Protein AF-D3BPK7-F1 (afdb_monomer)

Nearest PDB structures (foldseek):
  8afl-assembly1_D  TM=3.020E-01  e=1.758E+00  Camelidae
  6wbv-assembly1_H  TM=2.352E-01  e=2.779E+00  Mus musculus
  9cx3-assembly1_A  TM=3.226E-01  e=8.730E+00  Lama glama
  7zmo-assembly2_C  TM=2.269E-01  e=3.494E+00  Lama glama
  8pe9-assembly1_H  TM=2.377E-01  e=8.244E+00  Homo sapiens

Mean predicted aligned error: 10.26 Å

Sequence (235 aa):
MTVRNKQNTFTDLLLYYYNHNIYKGYEFGQEINIECKDLKGNWGPAPTCIDTKSELKFFYGRDVFMHCNILVDTEEFYNKLVEYASQNDAWQCRVLVSPDETLKIYYPLQIPIWGIQQSDHIDIAEHINFLLHADEGLITGVSIYPVQDRHVSVRPKSVFLMHGHTKWFKGASFEELAMTAPDADSQEMLMPLIKKSNYIPIIIYCLFTLLLSIILGSILYKFYYRDDHDPKGEA

Foldseek 3Di:
DDPPPPPPPVVVVVVVCVVVVVAAFADAFAKWWKWWQDLVGDTDGAAQAPVVRHHDIDGPLDKDKDKGKGWLADPSSQVVLVCLQVVVDWGWMWTAQGPGPVRRDIDIATARWHWDDDPAWIWTQQEKEKEWEDEPRTTPDIYMDGDPDGTDTDHRRDIGMHIYIYFYHYHPDNHGSDPPPVPVVVCVVVVVVVVVDPCVVVVVVVVVVVVVVVVVVVVCCCVVVVVVPPPPDPD

pLDDT: mean 88.27, std 14.52, range [40.84, 98.19]

Radius of gyration: 29.91 Å; Cα contacts (8 Å, |Δi|>4): 400; chains: 1; bounding box: 115×47×56 Å

Organism: Heterostelium pallidum (strain ATCC 26659 / Pp 5 / PN500) (NCBI:txid670386)

Solvent-accessible surface area (backbone atoms only — not comparable to full-atom values): 13124 Å² total; per-residue (Å²): 134,83,81,76,79,77,70,59,67,64,58,56,49,51,49,51,41,58,78,64,66,72,67,49,51,48,51,83,62,37,79,41,70,36,35,19,49,48,99,87,66,46,81,40,71,28,67,53,16,64,86,77,74,39,55,51,66,49,36,37,54,50,66,44,77,48,76,36,41,36,72,28,79,39,64,67,57,39,54,50,50,52,37,20,25,70,66,76,44,66,49,48,31,29,33,59,28,32,77,26,83,90,49,87,46,66,47,76,38,52,53,64,48,46,41,50,83,55,98,85,38,34,32,31,48,28,37,40,36,36,44,37,20,28,48,91,35,27,53,74,45,69,48,54,47,65,44,98,82,53,64,46,80,37,44,71,67,33,62,47,57,42,28,35,48,34,43,34,16,34,44,96,52,87,48,62,47,38,73,81,64,72,52,60,71,62,47,62,60,46,49,58,52,56,73,69,43,79,55,64,65,56,54,51,49,55,53,48,54,52,51,50,50,53,52,49,49,52,51,50,49,55,59,64,60,51,71,82,66,66,79,78,76,89,123

Secondary structure (DSSP, 8-state):
--------HHHHHHHHHHHHT-S-PPPTT-EEEEEEE-TTS-EEEPPEETTTTEE-EEETT--EEEEEEEE--SHHHHHHHHHHHTTSS-EEEEEES-S-TT---EEEEEE---EEE-SS-EEEE-BEEEEEEEETTEEEEEEEEE-SS-EEEE-TT-EEEEEEEEEEEETTSSSBSS-----HHHHHHHHHHHHHS--HHHHHHHHHHHHHHHHHHHHHHHHHTTGGG------

Structure (mmCIF, N/CA/C/O backbone):
data_AF-D3BPK7-F1
#
_entry.id   AF-D3BPK7-F1
#
loop_
_atom_site.group_PDB
_atom_site.id
_atom_site.type_symbol
_atom_site.label_atom_id
_atom_site.label_alt_id
_atom_site.label_comp_id
_atom_site.label_asym_id
_atom_site.label_entity_id
_atom_site.label_seq_id
_atom_site.pdbx_PDB_ins_code
_atom_site.Cartn_x
_atom_site.Cartn_y
_atom_site.Cartn_z
_atom_site.occupancy
_atom_site.B_iso_or_equiv
_atom_site.auth_seq_id
_atom_site.auth_comp_id
_atom_site.auth_asym_id
_atom_site.auth_atom_id
_atom_site.pdbx_PDB_model_num
ATOM 1 N N . MET A 1 1 ? -29.867 -27.168 -19.199 1.00 40.84 1 MET A N 1
ATOM 2 C CA . MET A 1 1 ? -29.583 -25.794 -18.735 1.00 40.84 1 MET A CA 1
ATOM 3 C C . MET A 1 1 ? -28.239 -25.378 -19.300 1.00 40.84 1 MET A C 1
ATOM 5 O O . MET A 1 1 ? -27.219 -25.885 -18.862 1.00 40.84 1 MET A O 1
ATOM 9 N N . THR A 1 2 ? -28.241 -24.542 -20.333 1.00 45.50 2 THR A N 1
ATOM 10 C CA . THR A 1 2 ? 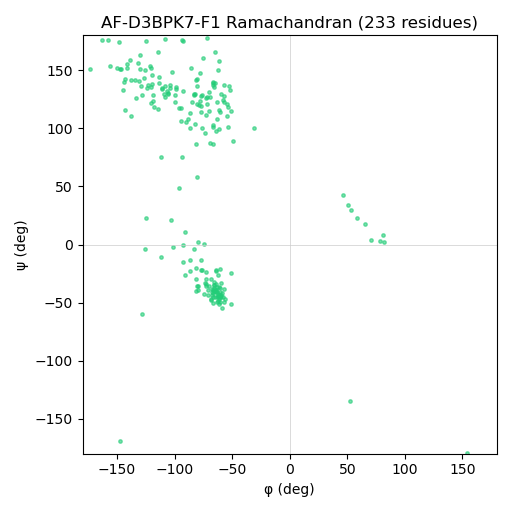-27.019 -24.045 -20.971 1.00 45.50 2 THR A CA 1
ATOM 11 C C . THR A 1 2 ? -26.514 -22.871 -20.140 1.00 45.50 2 THR A C 1
ATOM 13 O O . THR A 1 2 ? -27.109 -21.794 -20.176 1.00 45.50 2 THR A O 1
ATOM 16 N N . VAL A 1 3 ? -25.467 -23.086 -19.342 1.00 51.69 3 VAL A N 1
ATOM 17 C CA . VAL A 1 3 ? -24.751 -22.000 -18.662 1.00 51.69 3 VAL A CA 1
ATOM 18 C C . VAL A 1 3 ? -24.125 -21.151 -19.765 1.00 51.69 3 VAL A C 1
ATOM 20 O O . VAL A 1 3 ? -23.114 -21.530 -20.350 1.00 51.69 3 VAL A O 1
ATOM 23 N N . ARG A 1 4 ? -24.772 -20.041 -20.139 1.00 46.84 4 ARG A N 1
ATOM 24 C CA . ARG A 1 4 ? -24.135 -19.043 -21.003 1.00 46.84 4 ARG A CA 1
ATOM 25 C C . ARG A 1 4 ? -22.953 -18.496 -20.216 1.00 46.84 4 ARG A C 1
ATOM 27 O O . ARG A 1 4 ? -23.157 -17.776 -19.242 1.00 46.84 4 ARG A O 1
ATOM 34 N N . ASN A 1 5 ? -21.746 -18.867 -20.634 1.00 49.88 5 ASN A N 1
ATOM 35 C CA . ASN A 1 5 ? -20.510 -18.221 -20.220 1.00 49.88 5 ASN A CA 1
ATOM 36 C C . ASN A 1 5 ? -20.667 -16.720 -20.496 1.00 49.88 5 ASN A C 1
ATOM 38 O O . ASN A 1 5 ? -20.576 -16.285 -21.642 1.00 49.88 5 ASN A O 1
ATOM 42 N N . LYS A 1 6 ? -20.960 -15.930 -19.458 1.00 55.75 6 LYS A N 1
ATOM 43 C CA . LYS A 1 6 ? -20.702 -14.491 -19.481 1.00 55.75 6 LYS A CA 1
ATOM 44 C C . LYS A 1 6 ? -19.182 -14.362 -19.512 1.00 55.75 6 LYS A C 1
ATOM 46 O O . LYS A 1 6 ? -18.550 -14.339 -18.463 1.00 55.75 6 LYS A O 1
ATOM 51 N N . GLN A 1 7 ? -18.602 -14.394 -20.709 1.00 54.38 7 GLN A N 1
ATOM 52 C CA . GLN A 1 7 ? -17.215 -13.995 -20.903 1.00 54.38 7 GLN A CA 1
ATOM 53 C C . GLN A 1 7 ? -17.027 -12.609 -20.279 1.00 54.38 7 GLN A C 1
ATOM 55 O O . GLN A 1 7 ? -17.902 -11.745 -20.378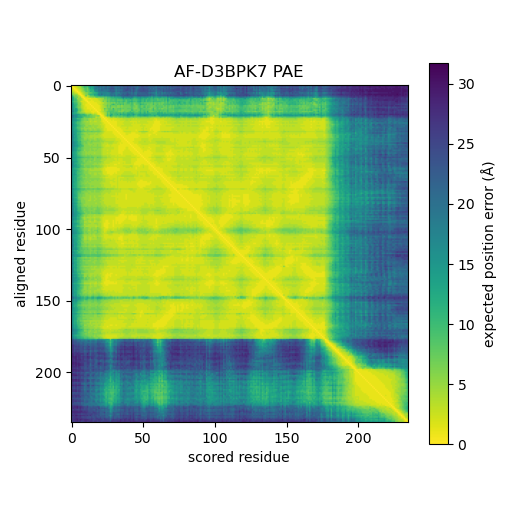 1.00 54.38 7 GLN A O 1
ATOM 60 N N . ASN A 1 8 ? -15.945 -12.487 -19.510 1.00 59.78 8 ASN A N 1
ATOM 61 C CA . ASN A 1 8 ? -15.652 -11.361 -18.638 1.00 59.78 8 ASN A CA 1
ATOM 62 C C . ASN A 1 8 ? -15.526 -10.079 -19.465 1.00 59.78 8 ASN A C 1
ATOM 64 O O . ASN A 1 8 ? -14.462 -9.782 -20.000 1.00 59.78 8 ASN A O 1
ATOM 68 N N . THR A 1 9 ? -16.595 -9.283 -19.487 1.00 72.12 9 THR A N 1
ATOM 69 C CA . THR A 1 9 ? -16.664 -7.974 -20.157 1.00 72.12 9 THR A CA 1
ATOM 70 C C . THR A 1 9 ? -15.514 -7.039 -19.775 1.00 72.12 9 THR A C 1
ATOM 72 O O . THR A 1 9 ? -15.176 -6.141 -20.533 1.00 72.12 9 THR A O 1
ATOM 75 N N . PHE A 1 10 ? -14.910 -7.244 -18.603 1.00 74.44 10 PHE A N 1
ATOM 76 C CA . PHE A 1 10 ? -13.737 -6.510 -18.137 1.00 74.44 10 PHE A CA 1
ATOM 77 C C . PHE A 1 10 ? -12.474 -6.826 -18.948 1.00 74.44 10 PHE A C 1
ATOM 79 O O . PHE A 1 10 ? -11.779 -5.914 -19.385 1.00 74.44 10 PHE A O 1
ATOM 86 N N . THR A 1 11 ? -12.188 -8.111 -19.174 1.00 75.19 11 THR A N 1
ATOM 87 C CA . THR A 1 11 ? -10.992 -8.548 -19.901 1.00 75.19 11 THR A CA 1
ATOM 88 C C . THR A 1 11 ? -11.074 -8.133 -21.365 1.00 75.19 11 THR A C 1
ATOM 90 O O . THR A 1 11 ? -10.097 -7.632 -21.907 1.00 75.19 11 THR A O 1
ATOM 93 N N . ASP A 1 12 ? -12.254 -8.255 -21.976 1.00 79.50 12 ASP A N 1
ATOM 94 C CA . ASP A 1 12 ? -12.481 -7.839 -23.364 1.00 79.50 12 ASP A CA 1
ATOM 95 C C . ASP A 1 12 ? -12.304 -6.326 -23.542 1.00 79.50 12 ASP A C 1
ATOM 97 O O . ASP A 1 12 ? -11.732 -5.872 -24.533 1.00 79.50 12 ASP A O 1
ATOM 101 N N . LEU A 1 13 ? -12.757 -5.536 -22.563 1.00 77.00 13 LEU A N 1
ATOM 102 C CA . LEU A 1 13 ? -12.615 -4.086 -22.598 1.00 77.00 13 LEU A CA 1
ATOM 103 C C . LEU A 1 13 ? -11.154 -3.666 -22.399 1.00 77.00 13 LEU A C 1
ATOM 105 O O . LEU A 1 13 ? -10.658 -2.848 -23.167 1.00 77.00 13 LEU A O 1
ATOM 109 N N . LEU A 1 14 ? -10.432 -4.273 -21.452 1.00 76.00 14 LEU A N 1
ATOM 110 C CA . LEU A 1 14 ? -8.992 -4.037 -21.305 1.00 76.00 14 LEU A CA 1
ATOM 111 C C . LEU A 1 14 ? -8.222 -4.419 -22.569 1.00 76.00 14 LEU A C 1
ATOM 113 O O . LEU A 1 14 ? -7.420 -3.623 -23.042 1.00 76.00 14 LEU A O 1
ATOM 117 N N . LEU A 1 15 ? -8.511 -5.581 -23.161 1.00 78.75 15 LEU A N 1
ATOM 118 C CA . LEU A 1 15 ? -7.897 -6.011 -24.419 1.00 78.75 15 LEU A CA 1
ATOM 119 C C . LEU A 1 15 ? -8.203 -5.049 -25.569 1.00 78.75 15 LEU A C 1
ATOM 121 O O . LEU A 1 15 ? -7.335 -4.801 -26.400 1.00 78.75 15 LEU A O 1
ATOM 125 N N . TYR A 1 16 ? -9.411 -4.484 -25.627 1.00 81.88 16 TYR A N 1
ATOM 126 C CA . TYR A 1 16 ? -9.754 -3.476 -26.627 1.00 81.88 16 TYR A CA 1
ATOM 127 C C . TYR A 1 16 ? -8.879 -2.225 -26.490 1.00 81.88 16 TYR A C 1
ATOM 129 O O . TYR A 1 16 ? -8.271 -1.809 -27.477 1.00 81.88 16 TYR A O 1
ATOM 137 N N . TYR A 1 17 ? -8.784 -1.653 -25.287 1.00 79.50 17 TYR A N 1
ATOM 138 C CA . TYR A 1 17 ? -7.954 -0.469 -25.037 1.00 79.50 17 TYR A CA 1
ATOM 139 C C . TYR A 1 17 ? -6.474 -0.750 -25.287 1.00 79.50 17 TYR A C 1
ATOM 141 O O . TYR A 1 17 ? -5.803 0.047 -25.944 1.00 79.50 17 TYR A O 1
ATOM 149 N N . TYR A 1 18 ? -6.010 -1.910 -24.825 1.00 77.81 18 TYR A N 1
ATOM 150 C CA . TYR A 1 18 ? -4.650 -2.389 -25.004 1.00 77.81 18 TYR A CA 1
ATOM 151 C C . TYR A 1 18 ? -4.283 -2.500 -26.490 1.00 77.81 18 TYR A C 1
ATOM 153 O O . TYR A 1 18 ? -3.366 -1.837 -26.960 1.00 77.81 18 TYR A O 1
ATOM 161 N N . ASN A 1 19 ? -5.080 -3.228 -27.277 1.00 80.81 19 ASN A N 1
ATOM 162 C CA . ASN A 1 19 ? -4.802 -3.462 -28.698 1.00 80.81 19 ASN A CA 1
ATOM 163 C C . ASN A 1 19 ? -4.829 -2.192 -29.560 1.00 80.81 19 ASN A C 1
ATOM 165 O O . ASN A 1 19 ? -4.244 -2.179 -30.642 1.00 80.81 19 ASN A O 1
ATOM 169 N N . HIS A 1 20 ? -5.525 -1.141 -29.119 1.00 82.50 20 HIS A N 1
ATOM 170 C CA . HIS A 1 20 ? -5.628 0.109 -29.870 1.00 82.50 20 HIS A CA 1
ATOM 171 C C . HIS A 1 20 ? -4.703 1.218 -29.343 1.00 82.50 20 HIS A C 1
ATOM 173 O O . HIS A 1 20 ? -4.685 2.294 -29.938 1.00 82.50 20 HIS A O 1
ATOM 179 N N . ASN A 1 21 ? -3.936 0.984 -28.266 1.00 76.88 21 ASN A N 1
ATOM 180 C CA . ASN A 1 21 ? -3.059 1.979 -27.629 1.00 76.88 21 ASN A CA 1
ATOM 181 C C . ASN A 1 21 ? -3.763 3.318 -27.321 1.00 76.88 21 ASN A C 1
ATOM 183 O O . ASN A 1 21 ? -3.165 4.389 -27.408 1.00 76.88 21 ASN A O 1
ATOM 187 N N . ILE A 1 22 ? -5.056 3.270 -26.984 1.00 84.00 22 ILE A N 1
ATOM 188 C CA . ILE A 1 22 ? -5.877 4.459 -26.691 1.00 84.00 22 ILE A CA 1
ATOM 189 C C . ILE A 1 22 ? -5.913 4.686 -25.179 1.00 84.00 22 ILE A C 1
ATOM 191 O O . ILE A 1 22 ? -6.984 4.797 -24.587 1.00 84.00 22 ILE A O 1
ATOM 195 N N . TYR A 1 23 ? -4.757 4.659 -24.525 1.00 87.12 23 TYR A N 1
ATOM 196 C CA . TYR A 1 23 ? -4.688 4.939 -23.099 1.00 87.12 23 TYR A CA 1
ATOM 197 C C . TYR A 1 23 ? -3.388 5.646 -22.736 1.00 87.12 23 TYR A C 1
ATOM 199 O O . TYR A 1 23 ? -2.342 5.449 -23.357 1.00 87.12 23 TYR A O 1
ATOM 207 N N . LYS A 1 24 ? -3.447 6.458 -21.684 1.00 93.81 24 LYS A N 1
ATOM 208 C CA . LYS A 1 24 ? -2.256 6.966 -21.005 1.00 93.81 24 LYS A CA 1
ATOM 209 C C . LYS A 1 24 ? -1.796 5.962 -19.946 1.00 93.81 24 LYS A C 1
ATOM 211 O O . LYS A 1 24 ? -2.499 5.745 -18.966 1.00 93.81 24 LYS A O 1
ATOM 216 N N . GLY A 1 25 ? -0.634 5.343 -20.125 1.00 94.56 25 GLY A N 1
ATOM 217 C CA . GLY A 1 25 ? -0.020 4.483 -19.106 1.00 94.56 25 GLY A CA 1
ATOM 218 C C . GLY A 1 25 ? 0.616 5.284 -17.963 1.00 94.56 25 GLY A C 1
ATOM 219 O O . GLY A 1 25 ? 0.904 6.472 -18.112 1.00 94.56 25 GLY A O 1
ATOM 220 N N . TYR A 1 26 ? 0.838 4.630 -16.825 1.00 96.50 26 TYR A N 1
ATOM 221 C CA . TYR A 1 26 ? 1.693 5.136 -15.757 1.00 96.50 26 TYR A CA 1
ATOM 222 C C . TYR A 1 26 ? 3.148 5.223 -16.220 1.00 96.50 26 TYR A C 1
ATOM 224 O O . TYR A 1 26 ? 3.676 4.306 -16.852 1.00 96.50 26 TYR A O 1
ATOM 232 N N . GLU A 1 27 ? 3.816 6.305 -15.838 1.00 95.94 27 GLU A N 1
ATOM 233 C CA . GLU A 1 27 ? 5.268 6.424 -15.943 1.00 95.94 27 GLU A CA 1
ATOM 234 C C . GLU A 1 27 ? 5.950 5.810 -14.712 1.00 95.94 27 GLU A C 1
ATOM 236 O O . GLU A 1 27 ? 5.396 5.790 -13.610 1.00 95.94 27 GLU A O 1
ATOM 241 N N . PHE A 1 28 ? 7.178 5.311 -14.875 1.00 95.00 28 PHE A N 1
ATOM 242 C CA . PHE A 1 28 ? 7.949 4.779 -13.751 1.00 95.00 28 PHE A CA 1
ATOM 243 C C . PHE A 1 28 ? 8.129 5.839 -12.656 1.00 95.00 28 PHE A C 1
ATOM 245 O O . PHE A 1 28 ? 8.608 6.945 -12.903 1.00 95.00 28 PHE A O 1
ATOM 252 N N . GLY A 1 29 ? 7.785 5.489 -11.420 1.00 94.56 29 GLY A N 1
ATOM 253 C CA . GLY A 1 29 ? 7.815 6.396 -10.279 1.00 94.56 29 GLY A CA 1
ATOM 254 C C . GLY A 1 29 ? 6.636 7.361 -10.192 1.00 94.56 29 GLY A C 1
ATOM 255 O O . GLY A 1 29 ? 6.625 8.179 -9.277 1.00 94.56 29 GLY A O 1
ATOM 256 N N . GLN A 1 30 ? 5.654 7.276 -11.091 1.00 96.62 30 GLN A N 1
ATOM 257 C CA . GLN A 1 30 ? 4.420 8.042 -10.971 1.00 96.62 30 GLN A CA 1
ATOM 258 C C . GLN A 1 30 ? 3.617 7.576 -9.752 1.00 96.62 30 GLN A C 1
ATOM 260 O O . GLN A 1 30 ? 3.531 6.382 -9.467 1.00 96.62 30 GLN A O 1
ATOM 265 N N . GLU A 1 31 ? 3.027 8.530 -9.038 1.00 96.06 31 GLU A N 1
ATOM 266 C CA . GLU A 1 31 ? 2.170 8.269 -7.884 1.00 96.06 31 GLU A CA 1
ATOM 267 C C . GLU A 1 31 ? 0.882 7.541 -8.290 1.00 96.06 31 GLU A C 1
ATOM 269 O O . GLU A 1 31 ? 0.223 7.888 -9.276 1.00 96.06 31 GLU A O 1
ATOM 274 N N . ILE A 1 32 ? 0.532 6.528 -7.504 1.00 96.12 32 ILE A N 1
ATOM 275 C CA . ILE A 1 32 ? -0.686 5.743 -7.637 1.00 96.12 32 ILE A CA 1
ATOM 276 C C . ILE A 1 32 ? -1.538 5.991 -6.401 1.00 96.12 32 ILE A C 1
ATOM 278 O O . ILE A 1 32 ? -1.168 5.611 -5.286 1.00 96.12 32 ILE A O 1
ATOM 282 N N . ASN A 1 33 ? -2.705 6.580 -6.638 1.00 93.50 33 ASN A N 1
ATOM 283 C CA . ASN A 1 33 ? -3.696 6.819 -5.603 1.00 93.50 33 ASN A CA 1
ATOM 284 C C . ASN A 1 33 ? -4.536 5.561 -5.390 1.00 93.50 33 ASN A C 1
ATOM 286 O O . ASN A 1 33 ? -5.069 4.977 -6.339 1.00 93.50 33 ASN A O 1
ATOM 290 N N . ILE A 1 34 ? -4.657 5.165 -4.129 1.00 96.19 34 ILE A N 1
ATOM 291 C CA . ILE A 1 34 ? -5.532 4.084 -3.696 1.00 96.19 34 ILE A CA 1
ATOM 292 C C . ILE A 1 34 ? -6.808 4.731 -3.168 1.00 96.19 34 ILE A C 1
ATOM 294 O O . ILE A 1 34 ? -6.754 5.680 -2.387 1.00 96.19 34 ILE A O 1
ATOM 298 N N . GLU A 1 35 ? -7.957 4.203 -3.569 1.00 97.62 35 GLU A N 1
ATOM 299 C CA . GLU A 1 35 ? -9.239 4.616 -3.011 1.00 97.62 35 GLU A CA 1
ATOM 300 C C . GLU A 1 35 ? -9.754 3.532 -2.071 1.00 97.62 35 GLU A C 1
ATOM 302 O O . GLU A 1 35 ? -9.830 2.369 -2.459 1.00 97.62 35 GLU A O 1
ATOM 307 N N . CYS A 1 36 ? -10.150 3.892 -0.857 1.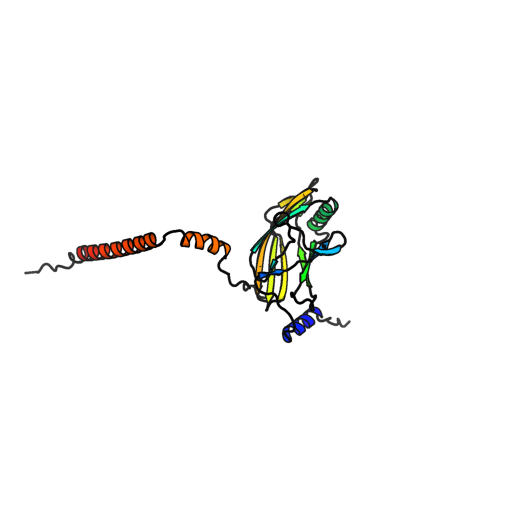00 98.06 36 CYS A N 1
ATOM 308 C CA . CYS A 1 36 ? -10.715 2.964 0.116 1.00 98.06 36 CYS A CA 1
ATOM 309 C C . CYS A 1 36 ? -12.116 3.397 0.531 1.00 98.06 36 CYS A C 1
ATOM 311 O O . CYS A 1 36 ? -12.474 4.573 0.457 1.00 98.06 36 CYS A O 1
ATOM 313 N N . LYS A 1 37 ? -12.938 2.431 0.944 1.00 97.81 37 LYS A N 1
ATOM 314 C CA . LYS A 1 37 ? -14.232 2.741 1.540 1.00 97.81 37 LYS A CA 1
ATOM 315 C C . LYS A 1 37 ? -14.041 3.367 2.917 1.00 97.81 37 LYS A C 1
ATOM 317 O O . LYS A 1 37 ? -13.304 2.832 3.747 1.00 97.81 37 LYS A O 1
ATOM 322 N N . ASP A 1 38 ? -14.731 4.478 3.148 1.00 95.88 38 ASP A N 1
ATOM 323 C CA . ASP A 1 38 ? -14.889 5.073 4.471 1.00 95.88 38 ASP A CA 1
ATOM 324 C C . ASP A 1 38 ? -15.841 4.232 5.350 1.00 95.88 38 ASP A C 1
ATOM 326 O O . ASP A 1 38 ? -16.426 3.239 4.907 1.00 95.88 38 ASP A O 1
ATOM 330 N N . LEU A 1 39 ? -16.037 4.648 6.606 1.00 94.75 39 LEU A N 1
ATOM 331 C CA . LEU A 1 39 ? -16.951 3.981 7.549 1.00 94.75 39 LEU A CA 1
ATOM 332 C C . LEU A 1 39 ? -18.415 3.954 7.065 1.00 94.75 39 LEU A C 1
ATOM 334 O O . LEU A 1 39 ? -19.199 3.109 7.487 1.00 94.75 39 LEU A O 1
ATOM 338 N N . LYS A 1 40 ? -18.782 4.847 6.139 1.00 95.62 40 LYS A N 1
ATOM 339 C CA . LYS A 1 40 ? -20.113 4.939 5.525 1.00 95.62 40 LYS A CA 1
ATOM 340 C C . LYS A 1 40 ? -20.208 4.142 4.216 1.00 95.62 40 LYS A C 1
ATOM 342 O O . LYS A 1 40 ? -21.268 4.124 3.592 1.00 95.62 40 LYS A O 1
ATOM 347 N N . GLY A 1 41 ? -19.126 3.490 3.791 1.00 95.69 41 GLY A N 1
ATOM 348 C CA . GLY A 1 41 ? -19.041 2.712 2.561 1.00 95.69 41 GLY A CA 1
ATOM 349 C C . GLY A 1 41 ? -18.811 3.530 1.285 1.00 95.69 41 GLY A C 1
ATOM 350 O O . GLY A 1 41 ? -18.881 2.955 0.194 1.00 95.69 41 GLY A O 1
ATOM 351 N N . ASN A 1 42 ? -18.541 4.834 1.386 1.00 97.88 42 ASN A N 1
ATOM 352 C CA . ASN A 1 42 ? -18.224 5.683 0.238 1.00 97.88 42 ASN A CA 1
ATOM 353 C C . ASN A 1 42 ? -16.755 5.533 -0.146 1.00 97.88 42 ASN A C 1
ATOM 355 O O . ASN A 1 42 ? -15.889 5.470 0.721 1.00 97.88 42 ASN A O 1
ATOM 359 N N . TRP A 1 43 ? -16.471 5.532 -1.446 1.00 97.62 43 TRP A N 1
ATOM 360 C CA . TRP A 1 43 ? -15.096 5.579 -1.935 1.00 97.62 43 TRP A CA 1
ATOM 361 C C . TRP A 1 43 ? -14.476 6.941 -1.640 1.00 97.62 43 TRP A C 1
ATOM 363 O O . TRP A 1 43 ? -15.034 7.976 -2.007 1.00 97.62 43 TRP A O 1
ATOM 373 N N . GLY A 1 44 ? -13.321 6.917 -0.995 1.00 97.12 44 GLY A N 1
ATOM 374 C CA . GLY A 1 44 ? -12.533 8.086 -0.661 1.00 97.12 44 GLY A CA 1
ATOM 375 C C . GLY A 1 44 ? -11.044 7.758 -0.688 1.00 97.12 44 GLY A C 1
ATOM 376 O O . GLY A 1 44 ? -10.659 6.691 -1.170 1.00 97.12 44 GLY A O 1
ATOM 377 N N . PRO A 1 45 ? -10.203 8.669 -0.193 1.00 96.88 45 PRO A N 1
ATOM 378 C CA . PRO A 1 45 ? -8.772 8.433 -0.115 1.00 96.88 45 PRO A CA 1
ATOM 379 C C . PRO A 1 45 ? -8.417 7.245 0.784 1.00 96.88 45 PRO A C 1
ATOM 381 O O . PRO A 1 45 ? -9.178 6.855 1.674 1.00 96.88 45 PRO A O 1
ATOM 384 N N . ALA A 1 46 ? -7.236 6.677 0.558 1.00 96.56 46 ALA A N 1
ATOM 385 C CA . ALA A 1 46 ? -6.660 5.690 1.457 1.00 96.56 46 ALA A CA 1
ATOM 386 C C . ALA A 1 46 ? -6.341 6.293 2.840 1.00 96.56 46 ALA A C 1
ATOM 388 O O . ALA A 1 46 ? -6.320 7.516 3.002 1.00 96.56 46 ALA A O 1
ATOM 389 N N . PRO A 1 47 ? -6.075 5.457 3.858 1.00 95.19 47 PRO A N 1
ATOM 390 C CA . PRO A 1 47 ? -5.771 5.937 5.202 1.00 95.19 47 PRO A CA 1
ATOM 391 C C . PRO A 1 47 ? -4.569 6.878 5.210 1.00 95.19 47 PRO A C 1
ATOM 393 O O . PRO A 1 47 ? -3.551 6.611 4.570 1.00 95.19 47 PRO A O 1
ATOM 396 N N . THR A 1 48 ? -4.679 7.967 5.963 1.00 97.00 48 THR A N 1
ATOM 397 C CA . THR A 1 48 ? -3.596 8.938 6.117 1.00 97.00 48 THR A CA 1
ATOM 398 C C . THR A 1 48 ? -2.551 8.419 7.094 1.00 97.00 48 THR A C 1
ATOM 400 O O . THR A 1 48 ? -2.854 8.148 8.257 1.00 97.00 48 THR A O 1
ATOM 403 N N . CYS A 1 49 ? -1.301 8.343 6.644 1.00 97.62 49 CYS A N 1
ATOM 404 C CA . CYS A 1 49 ? -0.169 8.022 7.499 1.00 97.62 49 CYS A CA 1
ATOM 405 C C . CYS A 1 49 ? 0.199 9.247 8.348 1.00 97.62 49 CYS A C 1
ATOM 407 O O . CYS A 1 49 ? 0.424 10.340 7.820 1.00 97.62 49 CYS A O 1
ATOM 409 N N . ILE A 1 50 ? 0.306 9.071 9.666 1.00 97.56 50 ILE A N 1
ATOM 410 C CA . ILE A 1 50 ? 0.627 10.151 10.613 1.00 97.56 50 ILE A CA 1
ATOM 411 C C . ILE A 1 50 ? 2.000 10.760 10.309 1.00 97.56 50 ILE A C 1
ATOM 413 O O . ILE A 1 50 ? 2.155 11.980 10.363 1.00 97.56 50 ILE A O 1
ATOM 417 N N . ASP A 1 51 ? 2.978 9.918 9.968 1.00 95.12 51 ASP A N 1
ATOM 418 C CA . ASP A 1 51 ? 4.373 10.335 9.791 1.00 95.12 51 ASP A CA 1
ATOM 419 C C . ASP A 1 51 ? 4.532 11.295 8.607 1.00 95.12 51 ASP A C 1
ATOM 421 O O . ASP A 1 51 ? 5.190 12.330 8.708 1.00 95.12 51 ASP A O 1
ATOM 425 N N . THR A 1 52 ? 3.893 10.966 7.481 1.00 95.69 52 THR A N 1
ATOM 426 C CA . THR A 1 52 ? 3.997 11.733 6.234 1.00 95.69 52 THR A CA 1
ATOM 427 C C . THR A 1 52 ? 2.905 12.786 6.091 1.00 95.69 52 THR A C 1
ATOM 429 O O . THR A 1 52 ? 3.026 13.673 5.248 1.00 95.69 52 THR A O 1
ATOM 432 N N . LYS A 1 53 ? 1.836 12.703 6.897 1.00 96.62 53 LYS A N 1
ATOM 433 C CA . LYS A 1 53 ? 0.602 13.495 6.750 1.00 96.62 53 LYS A CA 1
ATOM 434 C C . LYS A 1 53 ? -0.004 13.378 5.348 1.00 96.62 53 LYS A C 1
ATOM 436 O O . LYS A 1 53 ? -0.633 14.314 4.861 1.00 96.62 53 LYS A O 1
ATOM 441 N N . SER A 1 54 ? 0.212 12.237 4.701 1.00 95.81 54 SER A N 1
ATOM 442 C CA . SER A 1 54 ? -0.306 11.930 3.372 1.00 95.81 54 SER A CA 1
ATOM 443 C C . SER A 1 54 ? -0.955 10.555 3.365 1.00 95.81 54 SER A C 1
ATOM 445 O O . SER A 1 54 ? -0.677 9.717 4.223 1.00 95.81 54 SER A O 1
ATOM 447 N N . GLU A 1 55 ? -1.859 10.363 2.419 1.00 96.50 55 GLU A N 1
ATOM 448 C CA . GLU A 1 55 ? -2.563 9.106 2.194 1.00 96.50 55 GLU A CA 1
ATOM 449 C C . GLU A 1 55 ? -1.575 8.001 1.817 1.00 96.50 55 GLU A C 1
ATOM 451 O O . GLU A 1 55 ? -0.530 8.259 1.208 1.00 96.50 55 GLU A O 1
ATOM 456 N N . LEU A 1 56 ? -1.909 6.762 2.172 1.00 94.62 56 LEU A N 1
ATOM 457 C CA . LEU A 1 56 ? -1.174 5.602 1.697 1.00 94.62 56 LEU A CA 1
ATOM 458 C C . LEU A 1 56 ? -1.176 5.579 0.164 1.00 94.62 56 LEU A C 1
ATOM 460 O O . LEU A 1 56 ? -2.228 5.532 -0.475 1.00 94.62 56 LEU A O 1
ATOM 464 N N . LYS A 1 57 ? 0.022 5.567 -0.413 1.00 94.25 57 LYS A N 1
ATOM 465 C CA . LYS A 1 57 ? 0.238 5.613 -1.855 1.00 94.25 57 LYS A CA 1
ATOM 466 C C . LYS A 1 57 ? 1.388 4.724 -2.279 1.00 94.25 57 LYS A C 1
ATOM 468 O O . LYS A 1 57 ? 2.315 4.477 -1.507 1.00 94.25 57 LYS A O 1
ATOM 473 N N . PHE A 1 58 ? 1.340 4.301 -3.535 1.00 94.88 58 PHE A N 1
ATOM 474 C CA . PHE A 1 58 ? 2.430 3.581 -4.182 1.00 94.88 58 PHE A CA 1
ATOM 475 C C . PHE A 1 58 ? 3.020 4.413 -5.309 1.00 94.88 58 PHE A C 1
ATOM 477 O O . PHE A 1 58 ? 2.425 5.385 -5.772 1.00 94.88 58 PHE A O 1
ATOM 484 N N . PHE A 1 59 ? 4.192 4.002 -5.773 1.00 96.00 59 PHE A N 1
ATOM 485 C CA . PHE A 1 59 ? 4.814 4.566 -6.958 1.00 96.00 59 PHE A CA 1
ATOM 486 C C . PHE A 1 59 ? 4.974 3.461 -7.992 1.00 96.00 59 PHE A C 1
ATOM 488 O O . PHE A 1 59 ? 5.498 2.390 -7.681 1.00 96.00 59 PHE A O 1
ATOM 495 N N . TYR A 1 60 ? 4.505 3.716 -9.209 1.00 97.06 60 TYR A N 1
ATOM 496 C CA . TYR A 1 60 ? 4.471 2.723 -10.273 1.00 97.06 60 TYR A CA 1
ATOM 497 C C . TYR A 1 60 ? 5.872 2.173 -10.569 1.00 97.06 60 TYR A C 1
ATOM 499 O O . TYR A 1 60 ? 6.801 2.936 -10.840 1.00 97.06 60 TYR A O 1
ATOM 507 N N . GLY A 1 61 ? 6.028 0.851 -10.496 1.00 95.50 61 GLY A N 1
ATOM 508 C CA . GLY A 1 61 ? 7.290 0.151 -10.745 1.00 95.50 61 GLY A CA 1
ATOM 509 C C . GLY A 1 61 ? 8.385 0.336 -9.692 1.00 95.50 61 GLY A C 1
ATOM 510 O O . GLY A 1 61 ? 9.483 -0.174 -9.893 1.00 95.50 61 GLY A O 1
ATOM 511 N N . ARG A 1 62 ? 8.134 1.040 -8.580 1.00 94.75 62 ARG A N 1
ATOM 512 C CA . ARG A 1 62 ? 9.133 1.201 -7.515 1.00 94.75 62 ARG A CA 1
ATOM 513 C C . ARG A 1 62 ? 8.924 0.190 -6.403 1.00 94.75 62 ARG A C 1
ATOM 515 O O . ARG A 1 62 ? 7.923 0.241 -5.686 1.00 94.75 62 ARG A O 1
ATOM 522 N N . ASP A 1 63 ? 9.925 -0.659 -6.228 1.00 95.19 63 ASP A N 1
ATOM 523 C CA . ASP A 1 63 ? 10.048 -1.493 -5.046 1.00 95.19 63 ASP A CA 1
ATOM 524 C C . ASP A 1 63 ? 10.438 -0.620 -3.853 1.00 95.19 63 ASP A C 1
ATOM 526 O O . ASP A 1 63 ? 11.459 0.065 -3.874 1.00 95.19 63 ASP A O 1
ATOM 530 N N . VAL A 1 64 ? 9.608 -0.620 -2.814 1.00 93.94 64 VAL A N 1
ATOM 531 C CA . VAL A 1 64 ? 9.827 0.185 -1.608 1.00 93.94 64 VAL A CA 1
ATOM 532 C C . VAL A 1 64 ? 9.424 -0.598 -0.369 1.00 93.94 64 VAL A C 1
ATOM 534 O O . VAL A 1 64 ? 8.543 -1.457 -0.418 1.00 93.94 64 VAL A O 1
ATOM 537 N N . PHE A 1 65 ? 10.054 -0.291 0.761 1.00 95.38 65 PHE A N 1
ATOM 538 C CA . PHE A 1 65 ? 9.543 -0.701 2.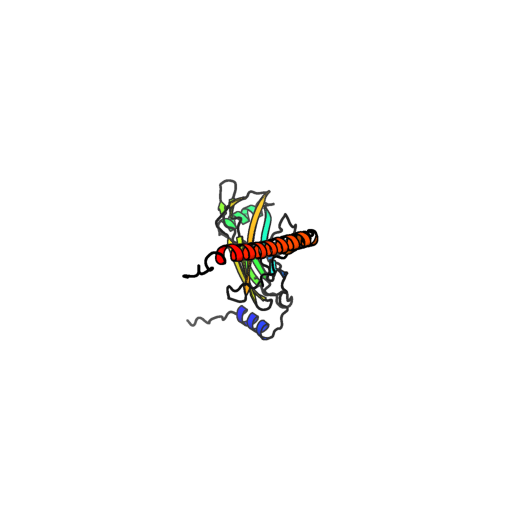062 1.00 95.38 65 PHE A CA 1
ATOM 539 C C . PHE A 1 65 ? 8.581 0.379 2.556 1.00 95.38 65 PHE A C 1
ATOM 541 O O . PHE A 1 65 ? 8.991 1.493 2.879 1.00 95.38 65 PHE A O 1
ATOM 548 N N . MET A 1 66 ? 7.289 0.074 2.550 1.00 95.06 66 MET A N 1
ATOM 549 C CA . MET A 1 66 ? 6.251 0.987 3.006 1.00 95.06 66 MET A CA 1
ATOM 550 C C . MET A 1 66 ? 6.166 0.950 4.535 1.00 95.06 66 MET A C 1
ATOM 552 O O . MET A 1 66 ? 6.333 -0.097 5.159 1.00 95.06 66 MET A O 1
ATOM 556 N N . HIS A 1 67 ? 5.933 2.115 5.133 1.00 96.44 67 HIS A N 1
ATOM 557 C CA . HIS A 1 67 ? 5.777 2.301 6.570 1.00 96.44 67 HIS A CA 1
ATOM 558 C C . HIS A 1 67 ? 4.711 3.373 6.811 1.00 96.44 67 HIS A C 1
ATOM 560 O O . HIS A 1 67 ? 4.891 4.527 6.417 1.00 96.44 67 HIS A O 1
ATOM 566 N N . CYS A 1 68 ? 3.597 2.995 7.433 1.00 97.25 68 CYS A N 1
ATOM 567 C CA . CYS A 1 68 ? 2.452 3.868 7.656 1.00 97.25 68 CYS A CA 1
ATOM 568 C C . CYS A 1 68 ? 1.886 3.675 9.068 1.00 97.25 68 CYS A C 1
ATOM 570 O O . CYS A 1 68 ? 1.283 2.647 9.375 1.00 97.25 68 CYS A O 1
ATOM 572 N N . ASN A 1 69 ? 2.056 4.683 9.923 1.00 98.00 69 ASN A N 1
ATOM 573 C CA . ASN A 1 69 ? 1.368 4.765 11.209 1.00 98.00 69 ASN A CA 1
ATOM 574 C C . ASN A 1 69 ? -0.060 5.295 11.018 1.00 98.00 69 ASN A C 1
ATOM 576 O O . ASN A 1 69 ? -0.232 6.420 10.546 1.00 98.00 69 ASN A O 1
ATOM 580 N N . ILE A 1 70 ? -1.075 4.522 11.411 1.00 97.75 70 ILE A N 1
ATOM 581 C CA . ILE A 1 70 ? -2.497 4.871 11.270 1.00 97.75 70 ILE A CA 1
ATOM 582 C C . ILE A 1 70 ? -3.096 5.164 12.650 1.00 97.75 70 ILE A C 1
ATOM 584 O O . ILE A 1 70 ? -2.960 4.370 13.583 1.00 97.75 70 ILE A O 1
ATOM 588 N N . LEU A 1 71 ? -3.771 6.310 12.783 1.00 97.88 71 LEU A N 1
ATOM 589 C CA . LEU A 1 71 ? -4.426 6.726 14.026 1.00 97.88 71 LEU A CA 1
ATOM 590 C C . LEU A 1 71 ? -5.807 6.076 14.156 1.00 97.88 71 LEU A C 1
ATOM 592 O O . LEU A 1 71 ? -6.642 6.222 13.267 1.00 97.88 71 LEU A O 1
ATOM 596 N N . VAL A 1 72 ? -6.079 5.442 15.295 1.00 97.62 72 VAL A N 1
ATOM 597 C CA . VAL A 1 72 ? -7.411 4.936 15.650 1.00 97.62 72 VAL A CA 1
ATOM 598 C C . VAL A 1 72 ? -8.136 5.990 16.479 1.00 97.62 72 VAL A C 1
ATOM 600 O O . VAL A 1 72 ? -8.195 5.918 17.703 1.00 97.62 72 VAL A O 1
ATOM 603 N N . ASP A 1 73 ? -8.616 7.037 15.821 1.00 96.19 73 ASP A N 1
ATOM 604 C CA . ASP A 1 73 ? -9.115 8.256 16.468 1.00 96.19 73 ASP A CA 1
ATOM 605 C C . ASP A 1 73 ? -10.485 8.097 17.151 1.00 96.19 73 ASP A C 1
ATOM 607 O O . ASP A 1 73 ? -10.749 8.715 18.188 1.00 96.19 73 ASP A O 1
ATOM 611 N N . THR A 1 74 ? -11.342 7.249 16.588 1.00 97.19 74 THR A N 1
ATOM 612 C CA . THR A 1 74 ? -12.741 7.065 16.973 1.00 97.19 74 THR A CA 1
ATOM 613 C C . THR A 1 74 ? -13.031 5.627 17.397 1.00 97.19 74 THR A C 1
ATOM 615 O O . THR A 1 74 ? -12.403 4.669 16.947 1.00 97.19 74 THR A O 1
ATOM 618 N N . GLU A 1 75 ? -14.027 5.467 18.269 1.00 97.38 75 GLU A N 1
ATOM 619 C CA . GLU A 1 75 ? -14.520 4.148 18.685 1.00 97.38 75 GLU A CA 1
ATOM 620 C C . GLU A 1 75 ? -15.183 3.394 17.521 1.00 97.38 75 GLU A C 1
ATOM 622 O O . GLU A 1 75 ? -15.055 2.179 17.415 1.00 97.38 75 GLU A O 1
ATOM 627 N N . GLU A 1 76 ? -15.823 4.119 16.599 1.00 97.38 76 GLU A N 1
ATOM 628 C CA . GLU A 1 76 ? -16.402 3.550 15.379 1.00 97.38 76 GLU A CA 1
ATOM 629 C C . GLU A 1 76 ? -15.327 2.903 14.496 1.00 97.38 76 GLU A C 1
ATOM 631 O O . GLU A 1 76 ? -15.480 1.752 14.085 1.00 97.38 76 GLU A O 1
ATOM 636 N N . PHE A 1 77 ? -14.203 3.593 14.268 1.00 97.31 77 PHE A N 1
ATOM 637 C CA . PHE A 1 77 ? -13.098 3.024 13.501 1.00 97.31 77 PHE A CA 1
ATOM 638 C C . PHE A 1 77 ? -12.450 1.833 14.219 1.00 97.31 77 PHE A C 1
ATOM 640 O O . PHE A 1 77 ? -12.176 0.818 13.580 1.00 97.31 77 PHE A O 1
ATOM 647 N N . TYR A 1 78 ? -12.282 1.900 15.545 1.00 97.88 78 TYR A N 1
ATOM 648 C CA . TYR A 1 78 ? -11.815 0.756 16.334 1.00 97.88 78 TYR A CA 1
ATOM 649 C C . TYR A 1 78 ? -12.723 -0.472 16.164 1.00 97.88 78 TYR A C 1
ATOM 651 O O . TYR A 1 78 ? -12.238 -1.556 15.847 1.00 97.88 78 TYR A O 1
ATOM 659 N N . ASN A 1 79 ? -14.040 -0.307 16.303 1.00 97.38 79 ASN A N 1
ATOM 660 C CA . ASN A 1 79 ? -14.996 -1.403 16.128 1.00 97.38 79 ASN A CA 1
ATOM 661 C C . ASN A 1 79 ? -14.946 -1.975 14.705 1.00 97.38 79 ASN A C 1
ATOM 663 O O . ASN A 1 79 ? -15.014 -3.189 14.523 1.00 97.38 79 ASN A O 1
ATOM 667 N N . LYS A 1 80 ? -14.735 -1.123 13.697 1.00 97.06 80 LYS A N 1
ATOM 668 C CA . LYS A 1 80 ? -14.541 -1.577 12.319 1.00 97.06 80 LYS A CA 1
ATOM 669 C C . LYS A 1 80 ? -13.264 -2.408 12.150 1.00 97.06 80 LYS A C 1
ATOM 671 O O . LYS A 1 80 ? -13.294 -3.433 11.474 1.00 97.06 80 LYS A O 1
ATOM 676 N N . LEU A 1 81 ? -12.164 -2.031 12.805 1.00 97.06 81 LEU A N 1
ATOM 677 C CA . LEU A 1 81 ? -10.939 -2.839 12.826 1.00 97.06 81 LEU A CA 1
ATOM 678 C C . LEU A 1 81 ? -11.158 -4.203 13.497 1.00 97.06 81 LEU A C 1
ATOM 680 O O . LEU A 1 81 ? -10.603 -5.191 13.024 1.00 97.06 81 LEU A O 1
ATOM 684 N N . VAL A 1 82 ? -11.985 -4.285 14.547 1.00 97.44 82 VAL A N 1
ATOM 685 C CA . VAL A 1 82 ? -12.371 -5.565 15.178 1.00 97.44 82 VAL A CA 1
ATOM 686 C C . VAL A 1 82 ? -13.110 -6.465 14.178 1.00 97.44 82 VAL A C 1
ATOM 688 O O . VAL A 1 82 ? -12.817 -7.660 14.093 1.00 97.44 82 VAL A O 1
ATOM 691 N N . GLU A 1 83 ? -14.042 -5.907 13.399 1.00 97.00 83 GLU A N 1
ATOM 692 C CA . GLU A 1 83 ? -14.758 -6.642 12.346 1.00 97.00 83 GLU A CA 1
ATOM 693 C C . GLU A 1 83 ? -13.807 -7.157 11.261 1.00 97.00 83 GLU A C 1
ATOM 695 O O . GLU A 1 83 ? -13.901 -8.327 10.878 1.00 97.00 83 GLU A O 1
ATOM 700 N N . TYR A 1 84 ? -12.870 -6.312 10.809 1.00 96.50 84 TYR A N 1
ATOM 701 C CA . TYR A 1 84 ? -11.851 -6.703 9.835 1.00 96.50 84 TYR A CA 1
ATOM 702 C C . TYR A 1 84 ? -10.939 -7.804 10.384 1.00 96.50 84 TYR A C 1
ATOM 704 O O . TYR A 1 84 ? -10.769 -8.834 9.737 1.00 96.50 84 TYR A O 1
ATOM 712 N N . ALA A 1 85 ? -10.420 -7.640 11.605 1.00 95.88 85 ALA A N 1
ATOM 713 C CA . ALA A 1 85 ? -9.563 -8.625 12.267 1.00 95.88 85 ALA A CA 1
ATOM 714 C C . ALA A 1 85 ? -10.252 -9.992 12.399 1.00 95.88 85 ALA A C 1
ATOM 716 O O . ALA A 1 85 ? -9.624 -11.029 12.175 1.00 95.88 85 ALA A O 1
ATOM 717 N N . SER A 1 86 ? -11.558 -9.982 12.677 1.00 95.25 86 SER A N 1
ATOM 718 C CA . SER A 1 86 ? -12.401 -11.176 12.806 1.00 95.25 86 SER A CA 1
ATOM 719 C C . SER A 1 86 ? -12.843 -11.778 11.466 1.00 95.25 86 SER A C 1
ATOM 721 O O . SER A 1 86 ? -13.593 -12.750 11.467 1.00 95.25 86 SER A O 1
ATOM 723 N N . GLN A 1 87 ? -12.405 -11.218 10.331 1.00 94.06 87 GLN A N 1
ATOM 724 C CA . GLN A 1 87 ? -12.775 -11.647 8.975 1.00 94.06 87 GLN A CA 1
ATOM 725 C C . GLN A 1 87 ? -14.289 -11.594 8.691 1.00 94.06 87 GLN A C 1
ATOM 727 O O . GLN A 1 87 ? -14.784 -12.276 7.794 1.00 94.06 87 GLN A O 1
ATOM 732 N N . ASN A 1 88 ? -15.034 -10.778 9.443 1.00 94.50 88 ASN A N 1
ATOM 733 C CA . ASN A 1 88 ? -16.459 -10.536 9.191 1.00 94.50 88 ASN A CA 1
ATOM 734 C C . ASN A 1 88 ? -16.672 -9.488 8.090 1.00 94.50 88 ASN A C 1
ATOM 736 O O . ASN A 1 88 ? -17.741 -9.426 7.485 1.00 94.50 88 ASN A O 1
ATOM 740 N N . ASP A 1 89 ? -15.650 -8.675 7.836 1.00 94.25 89 ASP A N 1
ATOM 741 C CA . ASP A 1 89 ? -15.570 -7.728 6.734 1.00 94.25 89 ASP A CA 1
ATOM 742 C C . ASP A 1 89 ? -14.097 -7.588 6.303 1.00 94.25 89 ASP A C 1
ATOM 744 O O . ASP A 1 89 ? -13.198 -8.130 6.947 1.00 94.25 89 ASP A O 1
ATOM 748 N N . ALA A 1 90 ? -13.831 -6.857 5.227 1.00 92.56 90 ALA A N 1
ATOM 749 C CA . ALA A 1 90 ? -12.484 -6.526 4.779 1.00 92.56 90 ALA A CA 1
ATOM 750 C C . ALA A 1 90 ? -12.370 -5.024 4.530 1.00 92.56 90 ALA A C 1
ATOM 752 O O . ALA A 1 90 ? -13.336 -4.379 4.120 1.00 92.56 90 ALA A O 1
ATOM 753 N N . TRP A 1 91 ? -11.175 -4.458 4.697 1.00 96.44 91 TRP A N 1
ATOM 754 C CA . TRP A 1 91 ? -10.960 -3.066 4.330 1.00 96.44 91 TRP A CA 1
ATOM 755 C C . TRP A 1 91 ? -10.900 -2.946 2.805 1.00 96.44 91 TRP A C 1
ATOM 757 O O . TRP A 1 91 ? -9.884 -3.222 2.165 1.00 96.44 91 TRP A O 1
ATOM 767 N N . GLN A 1 92 ? -12.046 -2.605 2.217 1.00 97.81 92 GLN A N 1
ATOM 768 C CA . GLN A 1 92 ? -12.236 -2.577 0.773 1.00 97.81 92 GLN A CA 1
ATOM 769 C C . GLN A 1 92 ? -11.587 -1.334 0.174 1.00 97.81 92 GLN A C 1
ATOM 771 O O . GLN A 1 92 ? -11.987 -0.206 0.460 1.00 97.81 92 GLN A O 1
ATOM 776 N N . CYS A 1 93 ? -10.629 -1.567 -0.706 1.00 98.06 93 CYS A N 1
ATOM 777 C CA . CYS A 1 93 ? -9.933 -0.564 -1.479 1.00 98.06 93 CYS A CA 1
ATOM 778 C C . CYS A 1 93 ? -10.026 -0.876 -2.979 1.00 98.06 93 CYS A C 1
ATOM 780 O O . CYS A 1 93 ? -10.585 -1.886 -3.417 1.00 98.06 93 CYS A O 1
ATOM 782 N N . ARG A 1 94 ? -9.508 0.026 -3.797 1.00 97.50 94 ARG A N 1
ATOM 783 C CA . ARG A 1 94 ? -9.364 -0.147 -5.232 1.00 97.50 94 ARG A CA 1
ATOM 784 C C . ARG A 1 94 ? -8.252 0.745 -5.754 1.00 97.50 94 ARG A C 1
ATOM 786 O O . ARG A 1 94 ? -7.963 1.790 -5.178 1.00 97.50 94 ARG A O 1
ATOM 793 N N . VAL A 1 95 ? -7.656 0.337 -6.860 1.00 96.94 95 VAL A N 1
ATOM 794 C CA . VAL A 1 95 ? -6.615 1.104 -7.544 1.00 96.94 95 VAL A CA 1
ATOM 795 C C . VAL A 1 95 ? -6.997 1.294 -8.999 1.00 96.94 95 VAL A C 1
ATOM 797 O O . VAL A 1 95 ? -7.596 0.400 -9.599 1.00 96.94 95 VAL A O 1
ATOM 800 N N . LEU A 1 96 ? -6.679 2.454 -9.561 1.00 96.38 96 LEU A N 1
ATOM 801 C CA . LEU A 1 96 ? -6.864 2.696 -10.986 1.00 96.38 96 LEU A CA 1
ATOM 802 C C . LEU A 1 96 ? -5.920 1.813 -11.806 1.00 96.38 96 LEU A C 1
ATOM 804 O O . LEU A 1 96 ? -4.745 1.666 -11.485 1.00 96.38 96 LEU A O 1
ATOM 808 N N . VAL A 1 97 ? -6.441 1.242 -12.888 1.00 95.69 97 VAL A N 1
ATOM 809 C CA . VAL A 1 97 ? -5.648 0.461 -13.852 1.00 95.69 97 VAL A CA 1
ATOM 810 C C . VAL A 1 97 ? -4.634 1.347 -14.581 1.00 95.69 97 VAL A C 1
ATOM 812 O O . VAL A 1 97 ? -3.533 0.907 -14.903 1.00 95.69 97 VAL A O 1
ATOM 815 N N . SER A 1 98 ? -5.021 2.594 -14.845 1.00 95.50 98 SER A N 1
ATOM 816 C CA . SER A 1 98 ? -4.306 3.571 -15.660 1.00 95.50 98 SER A CA 1
ATOM 817 C C . SER A 1 98 ? -4.568 4.984 -15.117 1.00 95.50 98 SER A C 1
ATOM 819 O O . SER A 1 98 ? -5.648 5.231 -14.575 1.00 95.50 98 SER A O 1
ATOM 821 N N . PRO A 1 99 ? -3.628 5.935 -15.283 1.00 95.50 99 PRO A N 1
ATOM 822 C CA . PRO A 1 99 ? -3.846 7.345 -14.962 1.00 95.50 99 PRO A CA 1
ATOM 823 C C . PRO A 1 99 ? -4.735 8.074 -15.984 1.00 95.50 99 PRO A C 1
ATOM 825 O O . PRO A 1 99 ? -4.933 9.282 -15.863 1.00 95.50 99 PRO A O 1
ATOM 828 N N . ASP A 1 100 ? -5.211 7.392 -17.025 1.00 94.12 100 ASP A N 1
ATOM 829 C CA . ASP A 1 100 ? -6.089 7.968 -18.033 1.00 94.12 100 ASP A CA 1
ATOM 830 C C . ASP A 1 100 ? -7.482 8.252 -17.453 1.00 94.12 100 ASP A C 1
ATOM 832 O O . ASP A 1 100 ? -8.237 7.347 -17.100 1.00 94.12 100 ASP A O 1
ATOM 836 N N . GLU A 1 101 ? -7.856 9.530 -17.393 1.00 89.06 101 GLU A N 1
ATOM 837 C CA . GLU A 1 101 ? -9.148 9.964 -16.853 1.00 89.06 101 GLU A CA 1
ATOM 838 C C . GLU A 1 101 ? -10.353 9.467 -17.663 1.00 89.06 101 GLU A C 1
ATOM 840 O O . GLU A 1 101 ? -11.470 9.400 -17.134 1.00 89.06 101 GLU A O 1
ATOM 845 N N . THR A 1 102 ? -10.142 9.117 -18.936 1.00 88.50 102 THR A N 1
ATOM 846 C CA . THR A 1 102 ? -11.173 8.522 -19.793 1.00 88.50 102 THR A CA 1
ATOM 847 C C . THR A 1 102 ? -11.413 7.050 -19.453 1.00 88.50 102 THR A C 1
ATOM 849 O O . THR A 1 102 ? -12.505 6.534 -19.701 1.00 88.50 102 THR A O 1
ATOM 852 N N . LEU A 1 103 ? -10.438 6.395 -18.811 1.00 86.12 103 LEU A N 1
ATOM 853 C CA . LEU A 1 103 ? -10.446 4.982 -18.449 1.00 86.12 103 LEU A CA 1
ATOM 854 C C . LEU A 1 103 ? -10.538 4.798 -16.928 1.00 86.12 103 LEU A C 1
ATOM 856 O O . LEU A 1 103 ? -9.589 4.406 -16.254 1.00 86.12 103 LEU A O 1
ATOM 860 N N . LYS A 1 104 ? -11.730 5.019 -16.364 1.00 91.19 104 LYS A N 1
ATOM 861 C CA . LYS A 1 104 ? -11.996 4.829 -14.923 1.00 91.19 104 LYS A CA 1
ATOM 862 C C . LYS A 1 104 ? -12.247 3.366 -14.559 1.00 91.19 104 LYS A C 1
ATOM 864 O O . LYS A 1 104 ? -13.310 3.003 -14.052 1.00 91.19 104 LYS A O 1
ATOM 869 N N . ILE A 1 105 ? -11.270 2.521 -14.863 1.00 93.12 105 ILE A N 1
ATOM 870 C CA . ILE A 1 105 ? -11.279 1.100 -14.529 1.00 93.12 105 ILE A CA 1
ATOM 871 C C . ILE A 1 105 ? -10.442 0.892 -13.278 1.00 93.12 105 ILE A C 1
ATOM 873 O O . ILE A 1 105 ? -9.340 1.422 -13.158 1.00 93.12 105 ILE A O 1
ATOM 877 N N . TYR A 1 106 ? -10.974 0.091 -12.362 1.00 95.12 106 TYR A N 1
ATOM 878 C CA . TYR A 1 106 ? -10.352 -0.161 -11.077 1.00 95.12 106 TYR A CA 1
ATOM 879 C C . TYR A 1 106 ? -10.108 -1.653 -10.858 1.00 95.12 106 TYR A C 1
ATOM 881 O O . TYR A 1 106 ? -11.004 -2.465 -11.102 1.00 95.12 106 TYR A O 1
ATOM 889 N N . TYR A 1 107 ? -8.939 -1.998 -10.321 1.00 95.38 107 TYR A N 1
ATOM 890 C CA . TYR A 1 107 ? -8.723 -3.293 -9.683 1.00 95.38 107 TYR A CA 1
ATOM 891 C C . TYR A 1 107 ? -9.240 -3.247 -8.246 1.00 95.38 107 TYR A C 1
ATOM 893 O O . TYR A 1 107 ? -8.881 -2.325 -7.506 1.00 95.38 107 TYR A O 1
ATOM 901 N N . PRO A 1 108 ? -10.069 -4.218 -7.824 1.00 95.88 108 PRO A N 1
ATOM 902 C CA . PRO A 1 108 ? -10.445 -4.337 -6.427 1.00 95.88 108 PRO A CA 1
ATOM 903 C C . PRO A 1 108 ? -9.215 -4.715 -5.600 1.00 95.88 108 PRO A C 1
ATOM 905 O O . PRO A 1 108 ? -8.411 -5.555 -5.998 1.00 95.88 108 PRO A O 1
ATOM 908 N N . LEU A 1 109 ? -9.099 -4.095 -4.436 1.00 95.69 109 LEU A N 1
ATOM 909 C CA . LEU A 1 109 ? -8.022 -4.295 -3.485 1.00 95.69 109 LEU A CA 1
ATOM 910 C C . LEU A 1 109 ? -8.643 -4.530 -2.113 1.00 95.69 109 LEU A C 1
ATOM 912 O O . LEU A 1 109 ? -9.632 -3.899 -1.756 1.00 95.69 109 LEU A O 1
ATOM 916 N N . GLN A 1 110 ? -8.099 -5.440 -1.324 1.00 95.88 110 GLN A N 1
ATOM 917 C CA . GLN A 1 110 ? -8.541 -5.630 0.053 1.00 95.88 110 GLN A CA 1
ATOM 918 C C . GLN A 1 110 ? -7.306 -5.577 0.929 1.00 95.88 110 GLN A C 1
ATOM 920 O O . GLN A 1 110 ? -6.336 -6.265 0.623 1.00 95.88 110 GLN A O 1
ATOM 925 N N . ILE A 1 111 ? -7.324 -4.747 1.973 1.00 95.81 111 ILE A N 1
ATOM 926 C CA . ILE A 1 111 ? -6.278 -4.757 2.997 1.00 95.81 111 ILE A CA 1
ATOM 927 C C . ILE A 1 111 ? -6.739 -5.745 4.078 1.00 95.81 111 ILE A C 1
ATOM 929 O O . ILE A 1 111 ? -7.684 -5.443 4.816 1.00 95.81 111 ILE A O 1
ATOM 933 N N . PRO A 1 112 ? -6.139 -6.945 4.151 1.00 93.94 112 PRO A N 1
ATOM 934 C CA . PRO A 1 112 ? -6.509 -7.946 5.137 1.00 93.94 112 PRO A CA 1
ATOM 935 C C . PRO A 1 112 ? -5.928 -7.552 6.494 1.00 93.94 112 PRO A C 1
ATOM 937 O O . PRO A 1 112 ? -4.749 -7.767 6.771 1.00 93.94 112 PRO A O 1
ATOM 940 N N . ILE A 1 113 ? -6.761 -6.976 7.355 1.00 95.56 113 ILE A N 1
ATOM 941 C CA . ILE A 1 113 ? -6.396 -6.792 8.758 1.00 95.56 113 ILE A CA 1
ATOM 942 C C . ILE A 1 113 ? -6.565 -8.144 9.434 1.00 95.56 113 ILE A C 1
ATOM 944 O O . ILE A 1 113 ? -7.675 -8.661 9.521 1.00 95.56 113 ILE A O 1
ATOM 948 N N . TRP A 1 114 ? -5.463 -8.731 9.885 1.00 94.94 114 TRP A N 1
ATOM 949 C CA . TRP A 1 114 ? -5.492 -9.955 10.672 1.00 94.94 114 TRP A CA 1
ATOM 950 C C . TRP A 1 114 ? -5.181 -9.613 12.119 1.00 94.94 114 TRP A C 1
ATOM 952 O O . TRP A 1 114 ? -4.209 -8.912 12.397 1.00 94.94 114 TRP A O 1
ATOM 962 N N . GLY A 1 115 ? -6.008 -10.089 13.044 1.00 94.19 115 GLY A N 1
ATOM 963 C CA . GLY A 1 115 ? -5.732 -9.911 14.454 1.00 94.19 115 GLY A CA 1
ATOM 964 C C . GLY A 1 115 ? -6.518 -10.840 15.360 1.00 94.19 115 GLY A C 1
ATOM 965 O O . GLY A 1 115 ? -7.356 -11.621 14.910 1.00 94.19 115 GLY A O 1
ATOM 966 N N . ILE A 1 116 ? -6.221 -10.746 16.651 1.00 96.06 116 ILE A N 1
ATOM 967 C CA . ILE A 1 116 ? -6.846 -11.523 17.718 1.00 96.06 116 ILE A CA 1
ATOM 968 C C . ILE A 1 116 ? -7.527 -10.544 18.669 1.00 96.06 116 ILE A C 1
ATOM 970 O O . ILE A 1 116 ? -6.894 -9.628 19.193 1.00 96.06 116 ILE A O 1
ATOM 974 N N . GLN A 1 117 ? -8.827 -10.728 18.886 1.00 96.94 117 GLN A N 1
ATOM 975 C CA . GLN A 1 117 ? -9.572 -9.901 19.826 1.00 96.94 117 GLN A CA 1
ATOM 976 C C . GLN A 1 117 ? -9.277 -10.325 21.270 1.00 96.94 117 GLN A C 1
ATOM 978 O O . GLN A 1 117 ? -9.431 -11.495 21.622 1.00 96.94 117 GLN A O 1
ATOM 983 N N . GLN A 1 118 ? -8.900 -9.358 22.105 1.00 97.31 118 GLN A N 1
ATOM 984 C CA . GLN A 1 118 ? -8.730 -9.504 23.550 1.00 97.31 118 GLN A CA 1
ATOM 985 C C . GLN A 1 118 ? -9.864 -8.780 24.292 1.00 97.31 118 GLN A C 1
ATOM 987 O O . GLN A 1 118 ? -10.725 -8.135 23.691 1.00 97.31 118 GLN A O 1
ATOM 992 N N . SER A 1 119 ? -9.876 -8.875 25.624 1.00 95.38 119 SER A N 1
ATOM 993 C CA . SER A 1 119 ? -10.913 -8.251 26.456 1.00 95.38 119 SER A CA 1
ATOM 994 C C . SER A 1 119 ? -10.935 -6.719 26.398 1.00 95.38 119 SER A C 1
ATOM 996 O O . SER A 1 119 ? -12.003 -6.129 26.521 1.00 95.38 119 SER A O 1
ATOM 998 N N . ASP A 1 120 ? -9.776 -6.072 26.249 1.00 95.44 120 ASP A N 1
ATOM 999 C CA . ASP A 1 120 ? -9.607 -4.609 26.314 1.00 95.44 120 ASP A CA 1
ATOM 1000 C C . ASP A 1 120 ? -8.915 -4.003 25.077 1.00 95.44 120 ASP A C 1
ATOM 1002 O O . ASP A 1 120 ? -8.752 -2.785 25.005 1.00 95.44 120 ASP A O 1
ATOM 1006 N N . HIS A 1 121 ? -8.473 -4.831 24.126 1.00 97.62 121 HIS A N 1
ATOM 1007 C CA . HIS A 1 121 ? -7.747 -4.415 22.922 1.00 97.62 121 HIS A CA 1
ATOM 1008 C C . HIS A 1 121 ? -7.856 -5.464 21.806 1.00 97.62 121 HIS A C 1
ATOM 1010 O O . HIS A 1 121 ? -8.402 -6.549 22.013 1.00 97.62 121 HIS A O 1
ATOM 1016 N N . ILE A 1 122 ? -7.310 -5.158 20.630 1.00 98.00 122 ILE A N 1
ATOM 1017 C CA . ILE A 1 122 ? -7.072 -6.136 19.561 1.00 98.00 122 ILE A CA 1
ATOM 1018 C C . ILE A 1 122 ? -5.585 -6.197 19.235 1.00 98.00 122 ILE A C 1
ATOM 1020 O O . ILE A 1 122 ? -4.923 -5.167 19.168 1.00 98.00 122 ILE A O 1
ATOM 1024 N N . ASP A 1 123 ? -5.063 -7.397 19.027 1.00 97.56 123 ASP A N 1
ATOM 1025 C CA . ASP A 1 123 ? -3.689 -7.620 18.589 1.00 97.56 123 ASP A CA 1
ATOM 1026 C C . ASP A 1 123 ? -3.685 -7.757 17.065 1.00 97.56 123 ASP A C 1
ATOM 1028 O O . ASP A 1 123 ? -4.147 -8.774 16.558 1.00 97.56 123 ASP A O 1
ATOM 1032 N N . ILE A 1 124 ? -3.210 -6.750 16.324 1.00 96.56 124 ILE A N 1
ATOM 1033 C CA . ILE A 1 124 ? -3.212 -6.728 14.845 1.00 96.56 124 ILE A CA 1
ATOM 1034 C C . ILE A 1 124 ? -1.814 -7.016 14.295 1.00 96.56 124 ILE A C 1
ATOM 1036 O O . ILE A 1 124 ? -0.840 -6.451 14.788 1.00 96.56 124 ILE A O 1
ATOM 1040 N N . ALA A 1 125 ? -1.719 -7.846 13.254 1.00 96.50 125 ALA A N 1
ATOM 1041 C CA . ALA A 1 125 ? -0.486 -8.072 12.506 1.00 96.50 125 ALA A CA 1
ATOM 1042 C C . ALA A 1 125 ? -0.013 -6.779 11.818 1.00 96.50 125 ALA A C 1
ATOM 1044 O O . ALA A 1 125 ? -0.749 -6.185 11.029 1.00 96.50 125 ALA A O 1
ATOM 1045 N N . GLU A 1 126 ? 1.212 -6.340 12.114 1.00 96.31 126 GLU A N 1
ATOM 1046 C CA . GLU A 1 126 ? 1.753 -5.071 11.595 1.00 96.31 126 GLU A CA 1
ATOM 1047 C C . GLU A 1 126 ? 2.425 -5.201 10.220 1.00 96.31 126 GLU A C 1
ATOM 1049 O O . GLU A 1 126 ? 2.532 -4.217 9.484 1.00 96.31 126 GLU A O 1
ATOM 1054 N N . HIS A 1 127 ? 2.867 -6.406 9.855 1.00 97.56 127 HIS A N 1
ATOM 1055 C CA . HIS A 1 127 ? 3.614 -6.643 8.628 1.00 97.56 127 HIS A CA 1
ATOM 1056 C C . HIS A 1 127 ? 2.683 -7.076 7.488 1.00 97.56 127 HIS A C 1
ATOM 1058 O O . HIS A 1 127 ? 2.046 -8.129 7.536 1.00 97.56 127 HIS A O 1
ATOM 1064 N N . ILE A 1 128 ? 2.614 -6.268 6.433 1.00 96.25 128 ILE A N 1
ATOM 1065 C CA . ILE A 1 128 ? 1.777 -6.470 5.254 1.00 96.25 128 ILE A CA 1
ATOM 1066 C C . ILE A 1 128 ? 2.603 -6.225 3.991 1.00 96.25 128 ILE A C 1
ATOM 1068 O O . ILE A 1 128 ? 3.187 -5.159 3.812 1.00 96.25 128 ILE A O 1
ATOM 1072 N N . ASN A 1 129 ? 2.615 -7.205 3.089 1.00 97.25 129 ASN A N 1
ATOM 1073 C CA . ASN A 1 129 ? 3.295 -7.102 1.803 1.00 97.25 129 ASN A CA 1
ATOM 1074 C C . ASN A 1 129 ? 2.305 -6.830 0.670 1.00 97.25 129 ASN A C 1
ATOM 1076 O O . ASN A 1 129 ? 1.167 -7.307 0.678 1.00 97.25 129 ASN A O 1
ATOM 1080 N N . PHE A 1 130 ? 2.782 -6.097 -0.331 1.00 96.69 130 PHE A N 1
ATOM 1081 C CA . PHE A 1 130 ? 2.034 -5.659 -1.499 1.00 96.69 130 PHE A CA 1
ATOM 1082 C C . PHE A 1 130 ? 2.725 -6.208 -2.746 1.00 96.69 130 PHE A C 1
ATOM 1084 O O . PHE A 1 130 ? 3.899 -5.925 -2.987 1.00 96.69 130 PHE A O 1
ATOM 1091 N N . LEU A 1 131 ? 2.002 -6.988 -3.545 1.00 97.12 131 LEU A N 1
ATOM 1092 C CA . LEU A 1 131 ? 2.433 -7.418 -4.872 1.00 97.12 131 LEU A CA 1
ATOM 1093 C C . LEU A 1 131 ? 1.604 -6.702 -5.923 1.00 97.12 131 LEU A C 1
ATOM 1095 O O . LEU A 1 131 ? 0.373 -6.766 -5.903 1.00 97.12 131 LEU A O 1
ATOM 1099 N N . LEU A 1 132 ? 2.282 -6.060 -6.863 1.00 97.38 132 LEU A N 1
ATOM 1100 C CA . LEU A 1 132 ? 1.665 -5.417 -8.008 1.00 97.38 132 LEU A CA 1
ATOM 1101 C C . LEU A 1 132 ? 2.218 -6.031 -9.286 1.00 97.38 132 LEU A C 1
ATOM 1103 O O . LEU A 1 132 ? 3.418 -6.236 -9.435 1.00 97.38 132 LEU A O 1
ATOM 1107 N N . HIS A 1 133 ? 1.319 -6.311 -10.211 1.00 97.12 133 HIS A N 1
ATOM 1108 C CA . HIS A 1 133 ? 1.620 -6.742 -11.561 1.00 97.12 133 HIS A CA 1
ATOM 1109 C C . HIS A 1 133 ? 1.295 -5.594 -12.501 1.00 97.12 133 HIS A C 1
ATOM 1111 O O . HIS A 1 133 ? 0.253 -4.946 -12.350 1.00 97.12 133 HIS A O 1
ATOM 1117 N N . ALA A 1 134 ? 2.173 -5.333 -13.461 1.00 96.38 134 ALA A N 1
ATOM 1118 C CA . ALA A 1 134 ? 1.942 -4.287 -14.435 1.00 96.38 134 ALA A CA 1
ATOM 1119 C C . ALA A 1 134 ? 2.595 -4.577 -15.781 1.00 96.38 134 ALA A C 1
ATOM 1121 O O . ALA A 1 134 ? 3.615 -5.258 -15.857 1.00 96.38 134 ALA A O 1
ATOM 1122 N N . ASP A 1 135 ? 2.009 -4.051 -16.846 1.00 94.38 135 ASP A N 1
ATOM 1123 C CA . ASP A 1 135 ? 2.516 -4.193 -18.204 1.00 94.38 135 ASP A CA 1
ATOM 1124 C C . ASP A 1 135 ? 2.239 -2.918 -18.996 1.00 94.38 135 ASP A C 1
ATOM 1126 O O . ASP A 1 135 ? 1.144 -2.371 -18.922 1.00 94.38 135 ASP A O 1
ATOM 1130 N N . GLU A 1 136 ? 3.248 -2.410 -19.704 1.00 92.19 136 GLU A N 1
ATOM 1131 C CA . GLU A 1 136 ? 3.138 -1.215 -20.561 1.00 92.19 136 GLU A CA 1
ATOM 1132 C C . GLU A 1 136 ? 2.403 -0.016 -19.916 1.00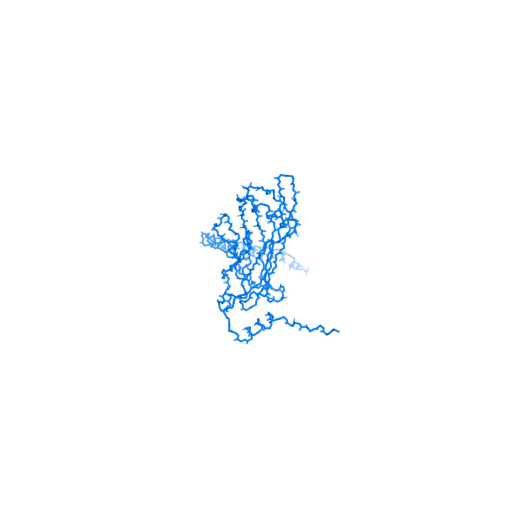 92.19 136 GLU A C 1
ATOM 1134 O O . GLU A 1 136 ? 1.569 0.653 -20.529 1.00 92.19 136 GLU A O 1
ATOM 1139 N N . GLY A 1 137 ? 2.707 0.255 -18.642 1.00 93.50 137 GLY A N 1
ATOM 1140 C CA . GLY A 1 137 ? 2.120 1.364 -17.882 1.00 93.50 137 GLY A CA 1
ATOM 1141 C C . GLY A 1 137 ? 0.740 1.065 -17.284 1.00 93.50 137 GLY A C 1
ATOM 1142 O O . GLY A 1 137 ? 0.141 1.950 -16.680 1.00 93.50 137 GLY A O 1
ATOM 1143 N N . LEU A 1 138 ? 0.209 -0.145 -17.439 1.00 94.69 138 LEU A N 1
ATOM 1144 C CA . LEU A 1 138 ? -1.065 -0.568 -16.865 1.00 94.69 138 LEU A CA 1
ATOM 1145 C C . LEU A 1 138 ? -0.834 -1.473 -15.670 1.00 94.69 138 LEU A C 1
ATOM 1147 O O . LEU A 1 138 ? -0.078 -2.433 -15.761 1.00 94.69 138 LEU A O 1
ATOM 1151 N N . ILE A 1 139 ? -1.551 -1.241 -14.578 1.00 95.94 139 ILE A N 1
ATOM 1152 C CA . ILE A 1 139 ? -1.642 -2.229 -13.502 1.00 95.94 139 ILE A CA 1
ATOM 1153 C C . ILE A 1 139 ? -2.507 -3.382 -14.012 1.00 95.94 139 ILE A C 1
ATOM 1155 O O . ILE A 1 139 ? -3.617 -3.150 -14.473 1.00 95.94 139 ILE A O 1
ATOM 1159 N N . THR A 1 140 ? -2.015 -4.615 -13.942 1.00 94.62 140 THR A N 1
ATOM 1160 C CA . THR A 1 140 ? -2.700 -5.829 -14.425 1.00 94.62 140 THR A CA 1
ATOM 1161 C C . THR A 1 140 ? -3.122 -6.765 -13.290 1.00 94.62 140 THR A C 1
ATOM 1163 O O . THR A 1 140 ? -3.918 -7.685 -13.499 1.00 94.62 140 THR A O 1
ATOM 1166 N N . GLY A 1 141 ? -2.651 -6.510 -12.070 1.00 95.69 141 GLY A N 1
ATOM 1167 C CA . GLY A 1 141 ? -3.078 -7.215 -10.868 1.00 95.69 141 GLY A CA 1
ATOM 1168 C C . GLY A 1 141 ? -2.490 -6.591 -9.611 1.00 95.69 141 GLY A C 1
ATOM 1169 O O . GLY A 1 141 ? -1.405 -6.018 -9.642 1.00 95.69 141 GLY A O 1
ATOM 1170 N N . VAL A 1 142 ? -3.208 -6.704 -8.496 1.00 96.75 142 VAL A N 1
ATOM 1171 C CA . VAL A 1 142 ? -2.726 -6.276 -7.179 1.00 96.75 142 VAL A CA 1
ATOM 1172 C C . VAL A 1 142 ? -3.119 -7.316 -6.146 1.00 96.75 142 VAL A C 1
ATOM 1174 O O . VAL A 1 142 ? -4.194 -7.910 -6.215 1.00 96.75 142 VAL A O 1
ATOM 1177 N N . SER A 1 143 ? -2.235 -7.569 -5.193 1.00 96.31 143 SER A N 1
ATOM 1178 C CA . SER A 1 143 ? -2.465 -8.475 -4.078 1.00 96.31 143 SER A CA 1
ATOM 1179 C C . SER A 1 143 ? -1.818 -7.923 -2.818 1.00 96.31 143 SER A C 1
ATOM 1181 O O . SER A 1 143 ? -0.732 -7.350 -2.860 1.00 96.31 143 SER A O 1
ATOM 1183 N N . ILE A 1 144 ? -2.499 -8.107 -1.693 1.00 96.31 144 ILE A N 1
ATOM 1184 C CA . ILE A 1 144 ? -2.014 -7.737 -0.367 1.00 96.31 144 ILE A CA 1
ATOM 1185 C C . ILE A 1 144 ? -2.172 -8.956 0.520 1.00 96.31 144 ILE A C 1
ATOM 1187 O O . ILE A 1 144 ? -3.211 -9.617 0.481 1.00 96.31 144 ILE A O 1
ATOM 1191 N N . TYR A 1 145 ? -1.159 -9.253 1.320 1.00 95.06 145 TYR A N 1
ATOM 1192 C CA . TYR A 1 145 ? -1.218 -10.343 2.282 1.00 95.06 145 TYR A CA 1
ATOM 1193 C C . TYR A 1 145 ? -0.469 -9.965 3.560 1.00 95.06 145 TYR A C 1
ATOM 1195 O O . TYR A 1 145 ? 0.596 -9.339 3.493 1.00 95.06 145 TYR A O 1
ATOM 1203 N N . PRO A 1 146 ? -1.016 -10.337 4.728 1.00 94.56 146 PRO A N 1
ATOM 1204 C CA . PRO A 1 146 ? -0.343 -10.128 5.991 1.00 94.56 146 PRO A CA 1
ATOM 1205 C C . PRO A 1 146 ? 0.738 -11.199 6.167 1.00 94.56 146 PRO A C 1
ATOM 1207 O O . PRO A 1 146 ? 0.592 -12.344 5.728 1.00 94.56 146 PRO A O 1
ATOM 1210 N N . VAL A 1 147 ? 1.824 -10.834 6.834 1.00 94.56 147 VAL A N 1
ATOM 1211 C CA . VAL A 1 147 ? 2.860 -11.761 7.280 1.00 94.56 147 VAL A CA 1
ATOM 1212 C C . VAL A 1 147 ? 2.618 -12.045 8.754 1.00 94.56 147 VAL A C 1
ATOM 1214 O O . VAL A 1 147 ? 2.450 -11.138 9.561 1.00 94.56 147 VAL A O 1
ATOM 1217 N N . GLN A 1 148 ? 2.573 -13.324 9.113 1.00 88.62 148 GLN A N 1
ATOM 1218 C CA . GLN A 1 148 ? 2.377 -13.729 10.498 1.00 88.62 148 GLN A CA 1
ATOM 1219 C C . GLN A 1 148 ? 3.711 -13.668 11.252 1.00 88.62 148 GLN A C 1
ATOM 1221 O O . GLN A 1 148 ? 4.421 -14.669 11.336 1.00 88.62 148 GLN A O 1
ATOM 1226 N N . ASP A 1 149 ? 4.067 -12.504 11.790 1.00 89.19 149 ASP A N 1
ATOM 1227 C CA . ASP A 1 149 ? 5.292 -12.331 12.576 1.00 89.19 149 ASP A CA 1
ATOM 1228 C C . ASP A 1 149 ? 5.052 -11.667 13.939 1.00 89.19 149 ASP A C 1
ATOM 1230 O O . ASP A 1 149 ? 5.335 -12.266 14.980 1.00 89.19 149 ASP A O 1
ATOM 1234 N N . ARG A 1 150 ? 4.513 -10.451 13.959 1.00 93.44 150 ARG A N 1
ATOM 1235 C CA . ARG A 1 150 ? 4.330 -9.615 15.141 1.00 93.44 150 ARG A CA 1
ATOM 1236 C C . ARG A 1 150 ? 2.941 -9.020 15.148 1.00 93.44 150 ARG A C 1
ATOM 1238 O O . ARG A 1 150 ? 2.417 -8.617 14.116 1.00 93.44 150 ARG A O 1
ATOM 1245 N N . HIS A 1 151 ? 2.376 -8.950 16.347 1.00 95.44 151 HIS A N 1
ATOM 1246 C CA . HIS A 1 151 ? 1.117 -8.267 16.574 1.00 95.44 151 HIS A CA 1
ATOM 1247 C C . HIS A 1 151 ? 1.345 -7.043 17.455 1.00 95.44 151 HIS A C 1
ATOM 1249 O O . HIS A 1 151 ? 2.165 -7.072 18.376 1.00 95.44 151 HIS A O 1
ATOM 1255 N N . VAL A 1 152 ? 0.596 -5.985 17.177 1.00 96.75 152 VAL A N 1
ATOM 1256 C CA . VAL A 1 152 ? 0.575 -4.750 17.953 1.00 96.75 152 VAL A CA 1
ATOM 1257 C C . VAL A 1 152 ? -0.769 -4.640 18.654 1.00 96.75 152 VAL A C 1
ATOM 1259 O O . VAL A 1 152 ? -1.817 -4.827 18.042 1.00 96.75 152 VAL A O 1
ATOM 1262 N N . SER A 1 153 ? -0.722 -4.306 19.942 1.00 97.88 153 SER A N 1
ATOM 1263 C CA . SER A 1 153 ? -1.903 -4.054 20.764 1.00 97.88 153 SER A CA 1
ATOM 1264 C C . SER A 1 153 ? -2.525 -2.708 20.379 1.00 97.88 153 SER A C 1
ATOM 1266 O O . SER A 1 153 ? -1.944 -1.648 20.627 1.00 97.88 153 SER A O 1
ATOM 1268 N N . VAL A 1 154 ? -3.711 -2.744 19.778 1.00 98.19 154 VAL A N 1
ATOM 1269 C CA . VAL A 1 154 ? -4.466 -1.580 19.304 1.00 98.19 154 VAL A CA 1
ATOM 1270 C C . VAL A 1 154 ? -5.659 -1.329 20.220 1.00 98.19 154 VAL A C 1
ATOM 1272 O O . VAL A 1 154 ? -6.418 -2.241 20.548 1.00 98.19 154 VAL A O 1
ATOM 1275 N N . ARG A 1 155 ? -5.834 -0.073 20.634 1.00 98.19 155 ARG A N 1
ATOM 1276 C CA . ARG A 1 155 ? -6.926 0.417 21.488 1.00 98.19 155 ARG A CA 1
ATOM 1277 C C . ARG A 1 155 ? -7.553 1.663 20.854 1.00 98.19 155 ARG A C 1
ATOM 1279 O O . ARG A 1 155 ? -6.914 2.313 20.026 1.00 98.19 155 ARG A O 1
ATOM 1286 N N . PRO A 1 156 ? -8.760 2.079 21.264 1.00 97.81 156 PRO A N 1
ATOM 1287 C CA . PRO A 1 156 ? -9.252 3.406 20.915 1.00 97.81 156 PRO A CA 1
ATOM 1288 C C . PRO A 1 156 ? -8.229 4.486 21.299 1.00 97.81 156 PRO A C 1
ATOM 1290 O O . PRO A 1 156 ? -7.664 4.452 22.395 1.00 97.81 156 PRO A O 1
ATOM 1293 N N . LYS A 1 157 ? -8.001 5.451 20.404 1.00 97.38 157 LYS A N 1
ATOM 1294 C CA . LYS A 1 157 ? -6.993 6.523 20.512 1.00 97.38 157 LYS A CA 1
ATOM 1295 C C . LYS A 1 157 ? -5.537 6.046 20.490 1.00 97.38 157 LYS A C 1
ATOM 1297 O O . LYS A 1 157 ? -4.653 6.802 20.893 1.00 97.38 157 LYS A O 1
ATOM 1302 N N . SER A 1 158 ? -5.267 4.823 20.036 1.00 97.75 158 SER A N 1
ATOM 1303 C CA . SER A 1 158 ? -3.903 4.360 19.773 1.00 97.75 158 SER A CA 1
ATOM 1304 C C . SER A 1 158 ? -3.498 4.593 18.319 1.00 97.75 158 SER A C 1
ATOM 1306 O O . SER A 1 158 ? -4.291 5.014 17.478 1.00 97.75 158 SER A O 1
ATOM 1308 N N . VAL A 1 159 ? -2.238 4.298 18.024 1.00 97.38 159 VAL A N 1
ATOM 1309 C CA . VAL A 1 159 ? -1.698 4.228 16.667 1.00 97.38 159 VAL A CA 1
ATOM 1310 C C . VAL A 1 159 ? -1.328 2.776 16.412 1.00 97.38 159 VAL A C 1
ATOM 1312 O O . VAL A 1 159 ? -0.808 2.125 17.319 1.00 97.38 159 VAL A O 1
ATOM 1315 N N . PHE A 1 160 ? -1.602 2.266 15.217 1.00 96.25 160 PHE A N 1
ATOM 1316 C CA . PHE A 1 160 ? -1.064 0.978 14.793 1.00 96.25 160 PHE A CA 1
ATOM 1317 C C . PHE A 1 160 ? -0.206 1.149 13.546 1.00 96.25 160 PHE A C 1
ATOM 1319 O O . PHE A 1 160 ? -0.461 2.021 12.711 1.00 96.25 160 PHE A O 1
ATOM 1326 N N . LEU A 1 161 ? 0.843 0.339 13.471 1.00 96.81 161 LEU A N 1
ATOM 1327 C CA . LEU A 1 161 ? 1.803 0.362 12.386 1.00 96.81 161 LEU A CA 1
ATOM 1328 C C . LEU A 1 161 ? 1.386 -0.645 11.317 1.00 96.81 161 LEU A C 1
ATOM 1330 O O . LEU A 1 161 ? 1.102 -1.799 11.626 1.00 96.81 161 LEU A O 1
ATOM 1334 N N . MET A 1 162 ? 1.399 -0.207 10.064 1.00 96.56 162 MET A N 1
ATOM 1335 C CA . MET A 1 162 ? 1.361 -1.074 8.896 1.00 96.56 162 MET A CA 1
ATOM 1336 C C . MET A 1 162 ? 2.654 -0.872 8.108 1.00 96.56 162 MET A C 1
ATOM 1338 O O . MET A 1 162 ? 2.939 0.238 7.650 1.00 96.56 162 MET A O 1
ATOM 1342 N N . HIS A 1 163 ? 3.450 -1.924 7.958 1.00 96.94 163 HIS A N 1
ATOM 1343 C CA . HIS A 1 163 ? 4.709 -1.865 7.221 1.00 96.94 163 HIS A CA 1
ATOM 1344 C C . HIS A 1 163 ? 4.930 -3.105 6.354 1.00 96.94 163 HIS A C 1
ATOM 1346 O O . HIS A 1 163 ? 4.369 -4.156 6.627 1.00 96.94 163 HIS A O 1
ATOM 1352 N N . GLY A 1 164 ? 5.774 -3.008 5.330 1.00 96.94 164 GLY A N 1
ATOM 1353 C CA . GLY A 1 164 ? 6.200 -4.164 4.542 1.00 96.94 164 GLY A CA 1
ATOM 1354 C C . GLY A 1 164 ? 6.610 -3.812 3.120 1.00 96.94 164 GLY A C 1
ATOM 1355 O O . GLY A 1 164 ? 6.625 -2.648 2.714 1.00 96.94 164 GLY A O 1
ATOM 1356 N N . HIS A 1 165 ? 6.996 -4.827 2.355 1.00 97.00 165 HIS A N 1
ATOM 1357 C CA . HIS A 1 165 ? 7.533 -4.638 1.016 1.00 97.00 165 HIS A CA 1
ATOM 1358 C C . HIS A 1 165 ? 6.425 -4.435 -0.013 1.00 97.00 165 HIS A C 1
ATOM 1360 O O . HIS A 1 165 ? 5.440 -5.168 -0.058 1.00 97.00 165 HIS A O 1
ATOM 1366 N N . THR A 1 166 ? 6.637 -3.463 -0.890 1.00 96.25 166 THR A N 1
ATOM 1367 C CA . THR A 1 166 ? 5.932 -3.324 -2.162 1.00 96.25 166 THR A CA 1
ATOM 1368 C C . THR A 1 166 ? 6.831 -3.884 -3.252 1.00 96.25 166 THR A C 1
ATOM 1370 O O . THR A 1 166 ? 7.975 -3.446 -3.375 1.00 96.25 166 THR A O 1
ATOM 1373 N N . LYS A 1 167 ? 6.334 -4.866 -4.003 1.00 96.88 167 LYS A N 1
ATOM 1374 C CA . LYS A 1 167 ? 7.056 -5.545 -5.080 1.00 96.88 167 LYS A CA 1
ATOM 1375 C C . LYS A 1 167 ? 6.290 -5.455 -6.389 1.00 96.88 167 LYS A C 1
ATOM 1377 O O . LYS A 1 167 ? 5.083 -5.704 -6.410 1.00 96.88 167 LYS A O 1
ATOM 1382 N N . TRP A 1 168 ? 7.000 -5.129 -7.464 1.00 96.88 168 TRP A N 1
ATOM 1383 C CA . TRP A 1 168 ? 6.430 -5.007 -8.801 1.00 96.88 168 TRP A CA 1
ATOM 1384 C C . TRP A 1 168 ? 6.907 -6.104 -9.747 1.00 96.88 168 TRP A C 1
ATOM 1386 O O . TRP A 1 168 ? 8.103 -6.355 -9.871 1.00 96.88 168 TRP A O 1
ATOM 1396 N N . PHE A 1 169 ? 5.971 -6.684 -10.493 1.00 97.12 169 PHE A N 1
ATOM 1397 C CA . PHE A 1 169 ? 6.219 -7.736 -11.473 1.00 97.12 169 PHE A CA 1
ATOM 1398 C C . PHE A 1 169 ? 5.657 -7.381 -12.848 1.00 97.12 169 PHE A C 1
ATOM 1400 O O . PHE A 1 169 ? 4.670 -6.652 -12.968 1.00 97.12 169 PHE A O 1
ATOM 1407 N N . LYS A 1 170 ? 6.297 -7.894 -13.897 1.00 96.00 170 LYS A N 1
ATOM 1408 C CA . LYS A 1 170 ? 5.927 -7.633 -15.286 1.00 96.00 170 LYS A CA 1
ATOM 1409 C C . LYS A 1 170 ? 4.826 -8.582 -15.766 1.00 96.00 170 LYS A C 1
ATOM 1411 O O . LYS A 1 170 ? 4.995 -9.802 -15.788 1.00 96.00 170 LYS A O 1
ATOM 1416 N N . GLY A 1 171 ? 3.710 -8.022 -16.227 1.00 92.81 171 GLY A N 1
ATOM 1417 C CA . GLY A 1 171 ? 2.567 -8.775 -16.738 1.00 92.81 171 GLY A CA 1
ATOM 1418 C C . GLY A 1 171 ? 2.101 -9.841 -15.744 1.00 92.81 171 GLY A C 1
ATOM 1419 O O . GLY A 1 171 ? 2.010 -9.591 -14.548 1.00 92.81 171 GLY A O 1
ATOM 1420 N N . ALA A 1 172 ? 1.835 -11.052 -16.229 1.00 91.31 172 ALA A N 1
ATOM 1421 C CA . ALA A 1 172 ? 1.438 -12.188 -15.391 1.00 91.31 172 ALA A CA 1
ATOM 1422 C C . ALA A 1 172 ? 2.622 -13.046 -14.892 1.00 91.31 172 ALA A C 1
ATOM 1424 O O . ALA A 1 172 ? 2.407 -14.156 -14.402 1.00 91.31 172 ALA A O 1
ATOM 1425 N N . SER A 1 173 ? 3.867 -12.591 -15.067 1.00 93.62 173 SER A N 1
ATOM 1426 C CA . SER A 1 173 ? 5.059 -13.326 -14.634 1.00 93.62 173 SER A CA 1
ATOM 1427 C C . SER A 1 173 ? 5.505 -12.893 -13.229 1.00 93.62 173 SER A C 1
ATOM 1429 O O . SER A 1 173 ? 4.926 -11.988 -12.634 1.00 93.62 173 SER A O 1
ATOM 1431 N N . PHE A 1 174 ? 6.540 -13.551 -12.699 1.00 94.38 174 PHE A N 1
ATOM 1432 C CA . PHE A 1 174 ? 7.271 -13.120 -11.499 1.00 94.38 174 PHE A CA 1
ATOM 1433 C C . PHE A 1 174 ? 8.624 -12.479 -11.853 1.00 94.38 174 PHE A C 1
ATOM 1435 O O . PHE A 1 174 ? 9.535 -12.435 -11.031 1.00 94.38 174 PHE A O 1
ATOM 1442 N N . GLU A 1 175 ? 8.780 -12.012 -13.093 1.00 94.81 175 GLU A N 1
ATOM 1443 C CA . GLU A 1 175 ? 9.910 -11.173 -13.488 1.00 94.81 175 GLU A CA 1
ATOM 1444 C C . GLU A 1 175 ? 9.715 -9.786 -12.875 1.00 94.81 175 GLU A C 1
ATOM 1446 O O . GLU A 1 175 ? 8.651 -9.190 -13.042 1.00 94.81 175 GLU A O 1
ATOM 1451 N N . GLU A 1 176 ? 10.706 -9.285 -12.139 1.00 94.00 176 GLU A N 1
ATOM 1452 C CA . GLU A 1 176 ? 10.626 -7.962 -11.518 1.00 94.00 176 GLU A CA 1
ATOM 1453 C C . GLU A 1 176 ? 10.423 -6.884 -12.597 1.00 94.00 176 GLU A C 1
ATOM 1455 O O . GLU A 1 176 ? 11.125 -6.842 -13.607 1.00 94.00 176 GLU A O 1
ATOM 1460 N N . LEU A 1 177 ? 9.428 -6.014 -12.402 1.00 90.69 177 LEU A N 1
ATOM 1461 C CA . LEU 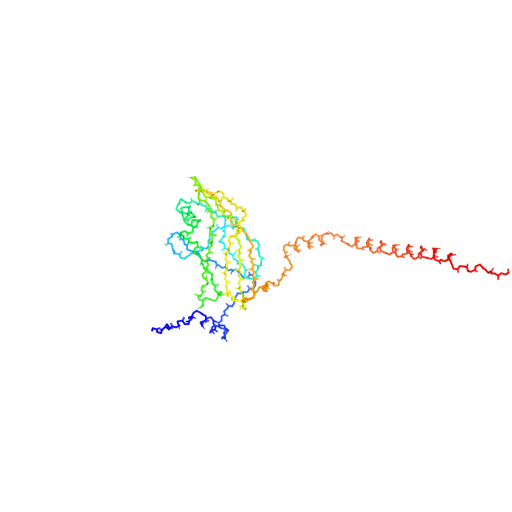A 1 177 ? 9.171 -4.884 -13.302 1.00 90.69 177 LEU A CA 1
ATOM 1462 C C . LEU A 1 177 ? 10.229 -3.797 -13.124 1.00 90.69 177 LEU A C 1
ATOM 1464 O O . LEU A 1 177 ? 10.587 -3.094 -14.072 1.00 90.69 177 LEU A O 1
ATOM 1468 N N . ALA A 1 178 ? 10.701 -3.649 -11.887 1.00 72.44 178 ALA A N 1
ATOM 1469 C CA . ALA A 1 178 ? 11.847 -2.830 -11.591 1.00 72.44 178 ALA A CA 1
ATOM 1470 C C . ALA A 1 178 ? 13.050 -3.406 -12.347 1.00 72.44 178 ALA A C 1
ATOM 1472 O O . ALA A 1 178 ? 13.566 -4.472 -12.026 1.00 72.44 178 ALA A O 1
ATOM 1473 N N . MET A 1 179 ? 13.587 -2.634 -13.293 1.00 62.31 179 MET A N 1
ATOM 1474 C CA . MET A 1 179 ? 15.040 -2.591 -13.368 1.00 62.31 179 MET A CA 1
ATOM 1475 C C . MET A 1 179 ? 15.462 -2.187 -11.965 1.00 62.31 179 MET A C 1
ATOM 1477 O O . MET A 1 179 ? 14.983 -1.150 -11.509 1.00 62.31 179 MET A O 1
ATOM 1481 N N . THR A 1 180 ? 16.260 -2.991 -11.265 1.00 53.84 180 THR A N 1
ATOM 1482 C CA . THR A 1 180 ? 16.957 -2.558 -10.052 1.00 53.84 180 THR A CA 1
ATOM 1483 C C . THR A 1 180 ? 17.644 -1.237 -10.380 1.00 53.84 180 THR A C 1
ATOM 1485 O O . THR A 1 180 ? 18.761 -1.219 -10.898 1.00 53.84 180 THR A O 1
ATOM 1488 N N . ALA A 1 181 ? 16.941 -0.122 -10.175 1.00 51.31 181 ALA A N 1
ATOM 1489 C CA . ALA A 1 181 ? 17.536 1.186 -10.130 1.00 51.31 181 ALA A CA 1
ATOM 1490 C C . ALA A 1 181 ? 18.500 1.025 -8.961 1.00 51.31 181 ALA A C 1
ATOM 1492 O O . ALA A 1 181 ? 18.025 0.694 -7.873 1.00 51.31 181 ALA A O 1
ATOM 1493 N N . PRO A 1 182 ? 19.823 1.087 -9.192 1.00 53.16 182 PRO A N 1
ATOM 1494 C CA . PRO A 1 182 ? 20.789 0.882 -8.125 1.00 53.16 182 PRO A CA 1
ATOM 1495 C C . PRO A 1 182 ? 20.368 1.807 -6.995 1.00 53.16 182 PRO A C 1
ATOM 1497 O O . PRO A 1 182 ? 20.298 3.008 -7.239 1.00 53.16 182 PRO A O 1
ATOM 1500 N N . ASP A 1 183 ? 19.966 1.223 -5.858 1.00 54.53 183 ASP A N 1
ATOM 1501 C CA . ASP A 1 183 ? 19.290 1.882 -4.739 1.00 54.53 183 ASP A CA 1
ATOM 1502 C C . ASP A 1 183 ? 19.750 3.333 -4.635 1.00 54.53 183 ASP A C 1
ATOM 1504 O O . ASP A 1 183 ? 20.864 3.592 -4.170 1.00 54.53 183 ASP A O 1
ATOM 1508 N N . ALA A 1 184 ? 18.941 4.272 -5.135 1.00 53.16 184 ALA A N 1
ATOM 1509 C CA . ALA A 1 184 ? 19.361 5.665 -5.230 1.00 53.16 184 ALA A CA 1
ATOM 1510 C C . ALA A 1 184 ? 19.646 6.234 -3.832 1.00 53.16 184 ALA A C 1
ATOM 1512 O O . ALA A 1 184 ? 20.532 7.065 -3.700 1.00 53.16 184 ALA A O 1
ATOM 1513 N N . ASP A 1 185 ? 19.014 5.691 -2.785 1.00 53.41 185 ASP A N 1
ATOM 1514 C CA . ASP A 1 185 ? 19.329 6.001 -1.386 1.00 53.41 185 ASP A CA 1
ATOM 1515 C C . ASP A 1 185 ? 20.687 5.439 -0.930 1.00 53.41 185 ASP A C 1
ATOM 1517 O O . ASP A 1 185 ? 21.425 6.090 -0.188 1.00 53.41 185 ASP A O 1
ATOM 1521 N N . SER A 1 186 ? 21.088 4.259 -1.414 1.00 52.91 186 SER A N 1
ATOM 1522 C CA . SER A 1 186 ? 22.426 3.721 -1.131 1.00 52.91 186 SER A CA 1
ATOM 1523 C C . SER A 1 186 ? 23.512 4.472 -1.912 1.00 52.91 186 SER A C 1
ATOM 1525 O O . SER A 1 186 ? 24.600 4.721 -1.388 1.00 52.91 186 SER A O 1
ATOM 1527 N N . GLN A 1 187 ? 23.217 4.894 -3.147 1.00 49.53 187 GLN A N 1
ATOM 1528 C CA . GLN A 1 187 ? 24.161 5.597 -4.011 1.00 49.53 187 GLN A CA 1
ATOM 1529 C C . GLN A 1 187 ? 24.267 7.090 -3.675 1.00 49.53 187 GLN A C 1
ATOM 1531 O O . GLN A 1 187 ? 25.376 7.624 -3.717 1.00 49.53 187 GLN A O 1
ATOM 1536 N N . GLU A 1 188 ? 23.184 7.765 -3.276 1.00 52.25 188 GLU A N 1
ATOM 1537 C CA . GLU A 1 188 ? 23.223 9.158 -2.810 1.00 52.25 188 GLU A CA 1
ATOM 1538 C C . GLU A 1 188 ? 23.856 9.305 -1.430 1.00 52.25 188 GLU A C 1
ATOM 1540 O O . GLU A 1 188 ? 24.402 10.368 -1.153 1.00 52.25 188 GLU A O 1
ATOM 1545 N N . MET A 1 189 ? 23.881 8.274 -0.580 1.00 53.66 189 MET A N 1
ATOM 1546 C CA . MET A 1 189 ? 24.673 8.333 0.653 1.00 53.66 189 MET A CA 1
ATOM 1547 C C . MET A 1 189 ? 26.163 8.059 0.383 1.00 53.66 189 MET A C 1
ATOM 1549 O O . MET A 1 189 ? 27.036 8.699 0.977 1.00 53.66 189 MET A O 1
ATOM 1553 N N . LEU A 1 190 ? 26.484 7.162 -0.559 1.00 55.19 190 LEU A N 1
ATOM 1554 C CA . LEU A 1 190 ? 27.867 6.776 -0.860 1.00 55.19 190 LEU A CA 1
ATOM 1555 C C . LEU A 1 190 ? 28.599 7.791 -1.756 1.00 55.19 190 LEU A C 1
ATOM 1557 O O . LEU A 1 190 ? 29.773 8.082 -1.530 1.00 55.19 190 LEU A O 1
ATOM 1561 N N . MET A 1 191 ? 27.932 8.376 -2.752 1.00 59.47 191 MET A N 1
ATOM 1562 C CA . MET A 1 191 ? 28.554 9.296 -3.713 1.00 59.47 191 MET A CA 1
ATOM 1563 C C . MET A 1 191 ? 29.058 10.624 -3.127 1.00 59.47 191 MET A C 1
ATOM 1565 O O . MET A 1 191 ? 30.141 11.045 -3.534 1.00 59.47 191 MET A O 1
ATOM 1569 N N . PRO A 1 192 ? 28.389 11.304 -2.176 1.00 58.78 192 PRO A N 1
ATOM 1570 C CA . PRO A 1 192 ? 28.950 12.485 -1.529 1.00 58.78 192 PRO A CA 1
ATOM 1571 C C . PRO A 1 192 ? 30.074 12.118 -0.556 1.00 58.78 192 PRO A C 1
ATOM 1573 O O . PRO A 1 192 ? 31.017 12.896 -0.422 1.00 58.78 192 PRO A O 1
ATOM 1576 N N . LEU A 1 193 ? 30.045 10.929 0.061 1.00 58.41 193 LEU A N 1
ATOM 1577 C CA . LEU A 1 193 ? 31.168 10.419 0.855 1.00 58.41 193 LEU A CA 1
ATOM 1578 C C . LEU A 1 193 ? 32.392 10.131 -0.025 1.00 58.41 193 LEU A C 1
ATOM 1580 O O . LEU A 1 193 ? 33.500 10.521 0.336 1.00 58.41 193 LEU A O 1
ATOM 1584 N N . ILE A 1 194 ? 32.199 9.548 -1.211 1.00 60.25 194 ILE A N 1
ATOM 1585 C CA . ILE A 1 194 ? 33.270 9.298 -2.187 1.00 60.25 194 ILE A CA 1
ATOM 1586 C C . ILE A 1 194 ? 33.763 10.603 -2.828 1.00 60.25 194 ILE A C 1
ATOM 1588 O O . ILE A 1 194 ? 34.965 10.773 -2.990 1.00 60.25 194 ILE A O 1
ATOM 1592 N N . LYS A 1 195 ? 32.886 11.567 -3.142 1.00 63.88 195 LYS A N 1
ATOM 1593 C CA . LYS A 1 195 ? 33.299 12.883 -3.672 1.00 63.88 195 LYS A CA 1
ATOM 1594 C C . LYS A 1 195 ? 34.042 13.740 -2.648 1.00 63.88 195 LYS A C 1
ATOM 1596 O O . LYS A 1 195 ? 34.853 14.574 -3.042 1.00 63.88 195 LYS A O 1
ATOM 1601 N N . LYS A 1 196 ? 33.742 13.586 -1.356 1.00 67.12 196 LYS A N 1
ATOM 1602 C CA . LYS A 1 196 ? 34.354 14.370 -0.271 1.00 67.12 196 LYS A CA 1
ATOM 1603 C C . LYS A 1 196 ? 35.602 13.700 0.305 1.00 67.12 196 LYS A C 1
ATOM 1605 O O . LYS A 1 196 ? 36.481 14.388 0.819 1.00 67.12 196 LYS A O 1
ATOM 1610 N N . SER A 1 197 ? 35.695 12.377 0.205 1.00 62.06 197 SER A N 1
ATOM 1611 C CA . SER A 1 197 ? 36.897 11.622 0.535 1.00 62.06 197 SER A CA 1
ATOM 1612 C C . SER A 1 197 ? 37.894 11.739 -0.611 1.00 62.06 197 SER A C 1
ATOM 1614 O O . SER A 1 197 ? 37.616 11.348 -1.740 1.00 62.06 197 SER A O 1
ATOM 1616 N N . ASN A 1 198 ? 39.076 12.280 -0.333 1.00 79.31 198 ASN A N 1
ATOM 1617 C CA . ASN A 1 198 ? 40.171 12.293 -1.292 1.00 79.31 198 ASN A CA 1
ATOM 1618 C C . ASN A 1 198 ? 40.648 10.835 -1.451 1.00 79.31 198 ASN A C 1
ATOM 1620 O O . ASN A 1 198 ? 41.508 10.374 -0.709 1.00 79.31 198 ASN A O 1
ATOM 1624 N N . TYR A 1 199 ? 40.034 10.070 -2.355 1.00 83.06 199 TYR A N 1
ATOM 1625 C CA . TYR A 1 199 ? 40.312 8.639 -2.556 1.00 83.06 199 TYR A CA 1
ATOM 1626 C C . TYR A 1 199 ? 41.609 8.393 -3.342 1.00 83.06 199 TYR A C 1
ATOM 1628 O O . TYR A 1 199 ? 42.137 7.283 -3.351 1.00 83.06 199 TYR A O 1
ATOM 1636 N N . ILE A 1 200 ? 42.156 9.438 -3.965 1.00 86.12 200 ILE A N 1
ATOM 1637 C CA . ILE A 1 200 ? 43.430 9.418 -4.692 1.00 86.12 200 ILE A CA 1
ATOM 1638 C C . ILE A 1 200 ? 44.583 8.825 -3.852 1.00 86.12 200 ILE A C 1
ATOM 1640 O O . ILE A 1 200 ? 45.222 7.894 -4.339 1.00 86.12 200 ILE A O 1
ATOM 1644 N N . PRO A 1 201 ? 44.854 9.257 -2.602 1.00 90.12 201 PRO A N 1
ATOM 1645 C CA . PRO A 1 201 ? 45.884 8.640 -1.761 1.00 90.12 201 PRO A CA 1
ATOM 1646 C C . PRO A 1 201 ? 45.652 7.150 -1.482 1.00 90.12 201 PRO A C 1
ATOM 1648 O O . PRO A 1 201 ? 46.623 6.404 -1.410 1.00 90.12 201 PRO A O 1
ATOM 1651 N N . ILE A 1 202 ? 44.398 6.696 -1.369 1.00 89.50 202 ILE A N 1
ATOM 1652 C CA . ILE A 1 202 ? 44.084 5.275 -1.150 1.00 89.50 202 ILE A CA 1
ATOM 1653 C C . ILE A 1 202 ? 44.440 4.464 -2.399 1.00 89.50 202 ILE A C 1
ATOM 1655 O O . ILE A 1 202 ? 45.129 3.453 -2.298 1.00 89.50 202 ILE A O 1
ATOM 1659 N N . ILE A 1 203 ? 44.044 4.942 -3.583 1.00 92.19 203 ILE A N 1
ATOM 1660 C CA . ILE A 1 203 ? 44.391 4.301 -4.860 1.00 92.19 203 ILE A CA 1
ATOM 1661 C C . ILE A 1 203 ? 45.913 4.259 -5.047 1.00 92.19 203 ILE A C 1
ATOM 1663 O O . ILE A 1 203 ? 46.455 3.213 -5.400 1.00 92.19 203 ILE A O 1
ATOM 1667 N N . ILE A 1 204 ? 46.615 5.362 -4.766 1.00 95.62 204 ILE A N 1
ATOM 1668 C CA . ILE A 1 204 ? 48.083 5.420 -4.837 1.00 95.62 204 ILE A CA 1
ATOM 1669 C C . ILE A 1 204 ? 48.710 4.406 -3.876 1.00 95.62 204 ILE A C 1
ATOM 1671 O O . ILE A 1 204 ? 49.630 3.691 -4.267 1.00 95.62 204 ILE A O 1
ATOM 1675 N N . TYR A 1 205 ? 48.198 4.302 -2.648 1.00 96.00 205 TYR A N 1
ATOM 1676 C CA . TYR A 1 205 ? 48.693 3.344 -1.665 1.00 96.00 205 TYR A CA 1
ATOM 1677 C C . TYR A 1 205 ? 48.482 1.895 -2.126 1.00 96.00 205 TYR A C 1
ATOM 1679 O O . TYR A 1 205 ? 49.421 1.107 -2.078 1.00 96.00 205 TYR A O 1
ATOM 1687 N N . CYS A 1 206 ? 47.301 1.552 -2.651 1.00 96.62 206 CYS A N 1
ATOM 1688 C CA . CYS A 1 206 ? 47.008 0.220 -3.191 1.00 96.62 206 CYS A CA 1
ATOM 1689 C C . CYS A 1 206 ? 47.885 -0.141 -4.400 1.00 96.62 206 CYS A C 1
ATOM 1691 O O . CYS A 1 206 ? 48.363 -1.269 -4.507 1.00 96.62 206 CYS A O 1
ATOM 1693 N N . LEU A 1 207 ? 48.127 0.805 -5.311 1.00 97.19 207 LEU A N 1
ATOM 1694 C CA . LEU A 1 207 ? 49.021 0.584 -6.450 1.00 97.19 207 LEU A CA 1
ATOM 1695 C C . LEU A 1 207 ? 50.475 0.416 -6.001 1.00 97.19 207 LEU A C 1
ATOM 1697 O O . LEU A 1 207 ? 51.192 -0.430 -6.533 1.00 97.19 207 LEU A O 1
ATOM 1701 N N . PHE A 1 208 ? 50.902 1.188 -5.002 1.00 97.69 208 PHE A N 1
ATOM 1702 C CA . PHE A 1 208 ? 52.245 1.093 -4.449 1.00 97.69 208 PHE A CA 1
ATOM 1703 C C . PHE A 1 208 ? 52.474 -0.245 -3.740 1.00 97.69 208 PHE A C 1
ATOM 1705 O O . PHE A 1 208 ? 53.489 -0.891 -3.990 1.00 97.69 208 PHE A O 1
ATOM 1712 N N . THR A 1 209 ? 51.533 -0.708 -2.911 1.00 97.69 209 THR A N 1
ATOM 1713 C CA . THR A 1 209 ? 51.647 -2.012 -2.237 1.00 97.69 209 THR A CA 1
ATOM 1714 C C . THR A 1 209 ? 51.641 -3.169 -3.232 1.00 97.69 209 THR A C 1
ATOM 1716 O O . THR A 1 209 ? 52.449 -4.089 -3.093 1.00 97.69 209 THR A O 1
ATOM 1719 N N . LEU A 1 210 ? 50.814 -3.096 -4.281 1.00 97.75 210 LEU A N 1
ATOM 1720 C CA . LEU A 1 210 ? 50.818 -4.074 -5.368 1.00 97.75 210 LEU A CA 1
ATOM 1721 C C . LEU A 1 210 ? 52.175 -4.107 -6.085 1.00 97.75 210 LEU A C 1
ATOM 1723 O O . LEU A 1 210 ? 52.768 -5.176 -6.219 1.00 97.75 210 LEU A O 1
ATOM 1727 N N . LEU A 1 211 ? 52.712 -2.951 -6.482 1.00 98.12 211 LEU A N 1
ATOM 1728 C CA . LEU A 1 211 ? 54.022 -2.858 -7.132 1.00 98.12 211 LEU A CA 1
ATOM 1729 C C . LEU A 1 211 ? 55.130 -3.450 -6.248 1.00 98.12 211 LEU A C 1
ATOM 1731 O O . LEU A 1 211 ? 55.957 -4.233 -6.716 1.00 98.12 211 LEU A O 1
ATOM 1735 N N . LEU A 1 212 ? 55.125 -3.109 -4.960 1.00 98.00 212 LEU A N 1
ATOM 1736 C CA . LEU A 1 212 ? 56.132 -3.558 -4.002 1.00 98.00 212 LEU A CA 1
ATOM 1737 C C . LEU A 1 212 ? 56.064 -5.076 -3.790 1.00 98.00 212 LEU A C 1
ATOM 1739 O O . LEU A 1 212 ? 57.105 -5.728 -3.720 1.00 98.00 212 LEU A O 1
ATOM 1743 N N . SER A 1 213 ? 54.856 -5.651 -3.786 1.00 98.00 213 SER A N 1
ATOM 1744 C CA . SER A 1 213 ? 54.658 -7.103 -3.724 1.00 98.00 213 SER A CA 1
ATOM 1745 C C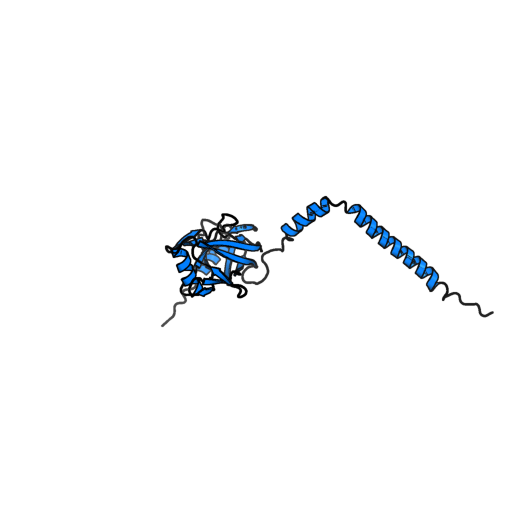 . SER A 1 213 ? 55.221 -7.828 -4.954 1.00 98.00 213 SER A C 1
ATOM 1747 O O . SER A 1 213 ? 55.890 -8.850 -4.805 1.00 98.00 213 SER A O 1
ATOM 1749 N N . ILE A 1 214 ? 55.048 -7.264 -6.156 1.00 97.94 214 ILE A N 1
ATOM 1750 C CA . ILE A 1 214 ? 55.575 -7.827 -7.409 1.00 97.94 214 ILE A CA 1
ATOM 1751 C C . ILE A 1 214 ? 57.106 -7.764 -7.433 1.00 97.94 214 ILE A C 1
ATOM 1753 O O . ILE A 1 214 ? 57.763 -8.742 -7.802 1.00 97.94 214 ILE A O 1
ATOM 1757 N N . ILE A 1 215 ? 57.690 -6.637 -7.016 1.00 97.62 215 ILE A N 1
ATOM 1758 C CA . ILE A 1 215 ? 59.147 -6.467 -6.947 1.00 97.62 215 ILE A CA 1
ATOM 1759 C C . ILE A 1 215 ? 59.745 -7.452 -5.941 1.00 97.62 215 ILE A C 1
ATOM 1761 O O . ILE A 1 215 ? 60.688 -8.169 -6.275 1.00 97.62 215 ILE A O 1
ATOM 1765 N N . LEU A 1 216 ? 59.180 -7.527 -4.733 1.00 97.62 216 LEU A N 1
ATOM 1766 C CA . LEU A 1 216 ? 59.653 -8.440 -3.696 1.00 97.62 216 LEU A CA 1
ATOM 1767 C C . LEU A 1 216 ? 59.536 -9.900 -4.147 1.00 97.62 216 LEU A C 1
ATOM 1769 O O . LEU A 1 216 ? 60.498 -10.652 -4.014 1.00 97.62 216 LEU A O 1
ATOM 1773 N N . GLY A 1 217 ? 58.405 -10.280 -4.747 1.00 96.56 217 GLY A N 1
ATOM 1774 C CA . GLY A 1 217 ? 58.208 -11.611 -5.319 1.00 96.56 217 GLY A CA 1
ATOM 1775 C C . GLY A 1 217 ? 59.235 -11.940 -6.404 1.00 96.56 217 GLY A C 1
ATOM 1776 O O . GLY A 1 217 ? 59.797 -13.030 -6.402 1.00 96.56 217 GLY A O 1
ATOM 1777 N N . SER A 1 218 ? 59.560 -10.983 -7.276 1.00 96.75 218 SER A N 1
ATOM 1778 C CA . SER A 1 218 ? 60.566 -11.158 -8.335 1.00 96.75 218 SER A CA 1
ATOM 1779 C C . SER A 1 218 ? 61.986 -11.321 -7.781 1.00 96.75 218 SER A C 1
ATOM 1781 O O . SER A 1 218 ? 62.767 -12.128 -8.288 1.00 96.75 218 SER A O 1
ATOM 1783 N N . ILE A 1 219 ? 62.331 -10.574 -6.728 1.00 96.00 219 ILE A N 1
ATOM 1784 C CA . ILE A 1 219 ? 63.619 -10.687 -6.033 1.00 96.00 219 ILE A CA 1
ATOM 1785 C C . ILE A 1 219 ? 63.724 -12.047 -5.340 1.00 96.00 219 ILE A C 1
ATOM 1787 O O . ILE A 1 219 ? 64.708 -12.756 -5.546 1.00 96.00 219 ILE A O 1
ATOM 1791 N N . LEU A 1 220 ? 62.707 -12.428 -4.563 1.00 95.00 220 LEU A N 1
ATOM 1792 C CA . LEU A 1 220 ? 62.664 -13.715 -3.870 1.00 95.00 220 LEU A CA 1
ATOM 1793 C C . LEU A 1 220 ? 62.722 -14.879 -4.856 1.00 95.00 220 LEU A C 1
ATOM 1795 O O . LEU A 1 220 ? 63.511 -15.794 -4.652 1.00 95.00 220 LEU A O 1
ATOM 1799 N N . TYR A 1 221 ? 61.970 -14.809 -5.956 1.00 94.19 221 TYR A N 1
ATOM 1800 C CA . TYR A 1 221 ? 62.036 -15.792 -7.035 1.00 94.19 221 TYR A CA 1
ATOM 1801 C C . TYR A 1 221 ? 63.462 -15.918 -7.581 1.00 94.19 221 TYR A C 1
ATOM 1803 O O . TYR A 1 221 ? 63.992 -17.019 -7.683 1.00 94.19 221 TYR A O 1
ATOM 1811 N N . LYS A 1 222 ? 64.132 -14.794 -7.858 1.00 93.00 222 LYS A N 1
ATOM 1812 C CA . LYS A 1 222 ? 65.503 -14.795 -8.379 1.00 93.00 222 LYS A CA 1
ATOM 1813 C C . LYS A 1 222 ? 66.536 -15.344 -7.394 1.00 93.00 222 LYS A C 1
ATOM 1815 O O . LYS A 1 222 ? 67.500 -15.936 -7.855 1.00 93.00 222 LYS A O 1
ATOM 1820 N N . PHE A 1 223 ? 66.391 -15.131 -6.089 1.00 92.50 223 PHE A N 1
ATOM 1821 C CA . PHE A 1 223 ? 67.336 -15.671 -5.104 1.00 92.50 223 PHE A CA 1
ATOM 1822 C C . PHE A 1 223 ? 67.053 -17.135 -4.771 1.00 92.50 223 PHE A C 1
ATOM 1824 O O . PHE A 1 223 ? 67.982 -17.924 -4.691 1.00 92.50 223 PHE A O 1
ATOM 1831 N N . TYR A 1 224 ? 65.782 -17.513 -4.640 1.00 91.25 224 TYR A N 1
ATOM 1832 C CA . TYR A 1 224 ? 65.403 -18.869 -4.255 1.00 91.25 224 TYR A CA 1
ATOM 1833 C C . TYR A 1 224 ? 65.594 -19.880 -5.394 1.00 91.25 224 TYR A C 1
ATOM 1835 O O . TYR A 1 224 ? 66.125 -20.956 -5.167 1.00 91.25 224 TYR A O 1
ATOM 1843 N N . TYR A 1 225 ? 65.222 -19.532 -6.633 1.00 80.06 225 TYR A N 1
ATOM 1844 C CA . TYR A 1 225 ? 65.317 -20.462 -7.770 1.00 80.06 225 TYR A CA 1
ATOM 1845 C C . TYR A 1 225 ? 66.676 -20.468 -8.482 1.00 80.06 225 TYR A C 1
ATOM 1847 O O . TYR A 1 225 ? 66.929 -21.351 -9.298 1.00 80.06 225 TYR A O 1
ATOM 1855 N N . ARG A 1 226 ? 67.551 -19.483 -8.234 1.00 70.19 226 ARG A N 1
ATOM 1856 C CA . ARG A 1 226 ? 68.862 -19.416 -8.902 1.00 70.19 226 ARG A CA 1
ATOM 1857 C C . ARG A 1 226 ? 69.905 -20.328 -8.258 1.00 70.19 226 ARG A C 1
ATOM 1859 O O . ARG A 1 226 ? 70.764 -20.816 -8.984 1.00 70.19 226 ARG A O 1
ATOM 1866 N N . ASP A 1 227 ? 69.815 -20.581 -6.955 1.00 65.00 227 ASP A N 1
ATOM 1867 C CA . ASP A 1 227 ? 70.797 -21.411 -6.243 1.00 65.00 227 ASP A CA 1
ATOM 1868 C C . ASP A 1 227 ? 70.601 -22.924 -6.486 1.00 65.00 227 ASP A C 1
ATOM 1870 O O . ASP A 1 227 ? 71.566 -23.680 -6.407 1.00 65.00 227 ASP A O 1
ATOM 1874 N N . ASP A 1 228 ? 69.402 -23.367 -6.885 1.00 65.50 228 ASP A N 1
ATOM 1875 C CA . ASP A 1 228 ? 69.110 -24.783 -7.194 1.00 65.50 228 ASP A CA 1
ATOM 1876 C C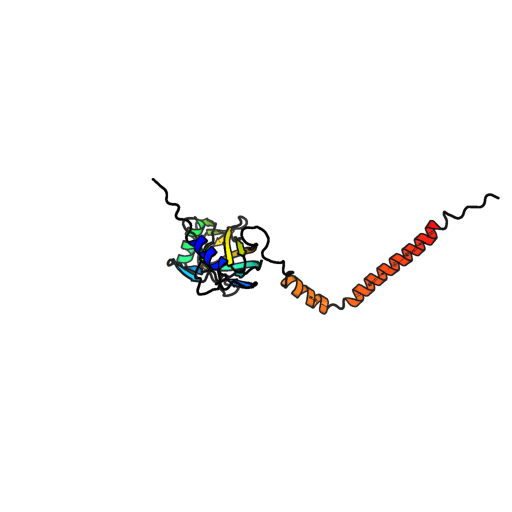 . ASP A 1 228 ? 69.500 -25.213 -8.626 1.00 65.50 228 ASP A C 1
ATOM 1878 O O . ASP A 1 228 ? 69.390 -26.387 -8.992 1.00 65.50 228 ASP A O 1
ATOM 1882 N N . HIS A 1 229 ? 69.977 -24.283 -9.459 1.00 63.81 229 HIS A N 1
ATOM 1883 C CA . HIS A 1 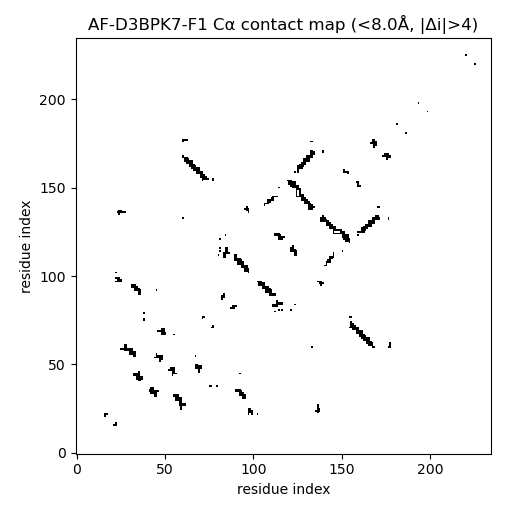229 ? 70.321 -24.543 -10.861 1.00 63.81 229 HIS A CA 1
ATOM 1884 C C . HIS A 1 229 ? 71.749 -24.155 -11.245 1.00 63.81 229 HIS A C 1
ATOM 1886 O O . HIS A 1 229 ? 72.023 -23.992 -12.432 1.00 63.81 229 HIS A O 1
ATOM 1892 N N . ASP A 1 230 ? 72.674 -24.064 -10.287 1.00 64.56 230 ASP A N 1
ATOM 1893 C CA . ASP A 1 230 ? 74.102 -24.075 -10.615 1.00 64.56 230 ASP A CA 1
ATOM 1894 C C . ASP A 1 230 ? 74.562 -25.546 -10.689 1.00 64.56 230 ASP A C 1
ATOM 1896 O O . ASP A 1 230 ? 74.740 -26.187 -9.644 1.00 64.56 230 ASP A O 1
ATOM 1900 N N . PRO A 1 231 ? 74.692 -26.151 -11.891 1.00 67.81 231 PRO A N 1
ATOM 1901 C CA . PRO A 1 231 ? 75.203 -27.503 -12.010 1.00 67.81 231 PRO A CA 1
ATOM 1902 C C . PRO A 1 231 ? 76.661 -27.443 -11.572 1.00 67.81 231 PRO A C 1
ATOM 1904 O O . PRO A 1 231 ? 77.525 -26.978 -12.316 1.00 67.81 231 PRO A O 1
ATOM 1907 N N . LYS A 1 232 ? 76.947 -27.868 -10.338 1.00 65.25 232 LYS A N 1
ATOM 1908 C CA . LYS A 1 232 ? 78.328 -28.061 -9.901 1.00 65.25 232 LYS A CA 1
ATOM 1909 C C . LYS A 1 232 ? 78.976 -28.987 -10.918 1.00 65.25 232 LYS A C 1
ATOM 1911 O O . LYS A 1 232 ? 78.587 -30.145 -11.030 1.00 65.25 232 LYS A O 1
ATOM 1916 N N . GLY A 1 233 ? 79.895 -28.419 -11.694 1.00 60.34 233 GLY A N 1
ATOM 1917 C CA . GLY A 1 233 ? 80.626 -29.133 -12.720 1.00 60.34 233 GLY A CA 1
ATOM 1918 C C . GLY A 1 233 ? 81.278 -30.362 -12.109 1.00 60.34 233 GLY A C 1
ATOM 1919 O O . GLY A 1 233 ? 82.102 -30.245 -11.203 1.00 60.34 233 GLY A O 1
ATOM 1920 N N . GLU A 1 234 ? 80.882 -31.528 -12.607 1.00 60.81 234 GLU A N 1
ATOM 1921 C CA . GLU A 1 234 ? 81.704 -32.725 -12.545 1.00 60.81 234 GLU A CA 1
ATOM 1922 C C . GLU A 1 234 ? 82.918 -32.462 -13.445 1.00 60.81 234 GLU A C 1
ATOM 1924 O O . GLU A 1 234 ? 82.810 -32.448 -14.673 1.00 60.81 234 GLU A O 1
ATOM 1929 N N . ALA A 1 235 ? 84.046 -32.157 -12.807 1.00 59.94 235 ALA A N 1
ATOM 1930 C CA . ALA A 1 235 ? 85.380 -32.200 -13.392 1.00 59.94 235 ALA A CA 1
ATOM 1931 C C . ALA A 1 235 ? 86.154 -33.346 -12.740 1.00 59.94 235 ALA A C 1
ATOM 1933 O O . ALA A 1 235 ? 86.016 -33.510 -11.504 1.00 59.94 235 ALA A O 1
#